Protein AF-A0A957M1M8-F1 (afdb_monomer)

Radius of gyration: 34.02 Å; Cα contacts (8 Å, |Δi|>4): 334; chains: 1; bounding box: 76×37×106 Å

Solvent-accessible surface area (backbone atoms only — not comparable to full-atom values): 18105 Å² total; per-residue (Å²): 85,97,67,18,39,61,40,77,86,82,66,51,63,47,73,47,59,55,61,53,87,47,25,28,91,64,71,78,20,51,37,51,60,67,56,51,46,49,50,56,41,56,54,64,69,38,96,81,46,68,100,73,86,86,67,64,57,70,47,95,89,42,51,62,55,58,97,60,102,54,100,69,72,81,92,61,77,47,28,68,89,57,58,84,85,81,94,73,61,96,89,58,78,79,76,92,70,86,55,77,70,50,53,55,56,50,53,56,72,53,56,87,54,78,83,76,78,75,77,68,79,81,69,77,86,66,57,43,82,38,69,67,34,21,52,54,22,48,70,40,50,73,60,57,49,51,36,43,55,30,34,74,73,65,36,65,69,30,39,47,48,43,36,71,38,45,40,35,41,26,41,17,53,50,40,39,52,50,40,52,49,49,51,49,32,68,74,65,73,46,92,50,72,66,59,50,51,49,54,52,53,50,48,56,51,48,36,51,51,45,32,51,39,43,28,74,74,60,76,33,61,48,61,68,24,26,39,22,17,47,18,47,21,45,56,46,55,70,56,53,73,51,38,75,39,92,90,46,16,70,60,45,51,54,47,40,52,54,50,31,49,51,29,33,51,54,17,44,27,53,24,24,69,48,62,70,74,62,42,71,44,44,65,61,46,38,50,51,49,46,52,53,50,53,49,50,50,52,51,50,52,51,52,50,48,55,51,50,52,51,53,33,47,78,70,65,76,48,135

Structure (mmCIF, N/CA/C/O backbone):
data_AF-A0A957M1M8-F1
#
_entry.id   AF-A0A957M1M8-F1
#
loop_
_atom_site.group_PDB
_atom_site.id
_atom_site.type_symbol
_atom_site.label_atom_id
_atom_site.label_alt_id
_atom_site.label_comp_id
_atom_site.label_asym_id
_atom_site.label_entity_id
_atom_site.label_seq_id
_atom_site.pdbx_PDB_ins_code
_atom_site.Cartn_x
_atom_site.Cartn_y
_atom_site.Cartn_z
_atom_site.occupancy
_atom_site.B_iso_or_equiv
_atom_site.auth_seq_id
_atom_site.auth_comp_id
_atom_site.auth_asym_id
_atom_site.auth_atom_id
_atom_site.pdbx_PDB_model_num
ATOM 1 N N . GLY A 1 1 ? -25.526 3.798 47.858 1.00 84.81 1 GLY A N 1
ATOM 2 C CA . GLY A 1 1 ? -24.466 4.824 47.853 1.00 84.81 1 GLY A CA 1
ATOM 3 C C . GLY A 1 1 ? -24.465 5.545 49.184 1.00 84.81 1 GLY A C 1
ATOM 4 O O . GLY A 1 1 ? -25.344 5.288 49.994 1.00 84.81 1 GLY A O 1
ATOM 5 N N . LYS A 1 2 ? -23.490 6.428 49.419 1.00 88.12 2 LYS A N 1
ATOM 6 C CA . LYS A 1 2 ? -23.341 7.134 50.704 1.00 88.12 2 LYS A CA 1
ATOM 7 C C . LYS A 1 2 ? -24.568 7.987 51.068 1.00 88.12 2 LYS A C 1
ATOM 9 O O . LYS A 1 2 ? -25.008 7.954 52.207 1.00 88.12 2 LYS A O 1
ATOM 14 N N . GLU A 1 3 ? -25.145 8.667 50.077 1.00 94.75 3 GLU A N 1
ATOM 15 C CA . GLU A 1 3 ? -26.236 9.644 50.258 1.00 94.75 3 GLU A CA 1
ATOM 16 C C . GLU A 1 3 ? -27.617 9.117 49.816 1.00 94.75 3 GLU A C 1
ATOM 18 O O . GLU A 1 3 ? -28.575 9.880 49.686 1.00 94.75 3 GLU A O 1
ATOM 23 N N . GLY A 1 4 ? -27.735 7.818 49.524 1.00 96.50 4 GLY A N 1
ATOM 24 C CA . GLY A 1 4 ? -29.008 7.255 49.080 1.00 96.50 4 GLY A CA 1
ATOM 25 C C . GLY A 1 4 ? -28.952 5.825 48.559 1.00 96.50 4 GLY A C 1
ATOM 26 O O . GLY A 1 4 ? -27.890 5.209 48.395 1.00 96.50 4 GLY A O 1
ATOM 27 N N . ARG A 1 5 ? -30.140 5.277 48.307 1.00 96.62 5 ARG A N 1
ATOM 28 C CA . ARG A 1 5 ? -30.365 3.902 47.849 1.00 96.62 5 ARG A CA 1
ATOM 29 C C . ARG A 1 5 ? -31.397 3.871 46.727 1.00 96.62 5 ARG A C 1
ATOM 31 O O . ARG A 1 5 ? -32.359 4.631 46.751 1.00 96.62 5 ARG A O 1
ATOM 38 N N . ARG A 1 6 ? -31.215 2.938 45.794 1.00 96.50 6 ARG A N 1
ATOM 39 C CA . ARG A 1 6 ? -32.204 2.572 44.778 1.00 96.50 6 ARG A CA 1
ATOM 40 C C . ARG A 1 6 ? -32.524 1.091 44.924 1.00 96.50 6 ARG A C 1
ATOM 42 O O . ARG A 1 6 ? -31.610 0.271 44.969 1.00 96.50 6 ARG A O 1
ATOM 49 N N . ASN A 1 7 ? -33.804 0.746 44.961 1.00 95.56 7 ASN A N 1
ATOM 50 C CA . ASN A 1 7 ? -34.259 -0.631 44.833 1.00 95.56 7 ASN A CA 1
ATOM 51 C C . ASN A 1 7 ? -34.331 -0.993 43.338 1.00 95.56 7 ASN A C 1
ATOM 53 O O . ASN A 1 7 ? -35.129 -0.422 42.601 1.00 95.56 7 ASN A O 1
ATOM 57 N N . LEU A 1 8 ? -33.497 -1.930 42.876 1.00 93.38 8 LEU A N 1
ATOM 58 C CA . LEU A 1 8 ? -33.436 -2.321 41.457 1.00 93.38 8 LEU A CA 1
ATOM 59 C C . LEU A 1 8 ? -34.677 -3.097 40.974 1.00 93.38 8 LEU A C 1
ATOM 61 O O . LEU A 1 8 ? -34.888 -3.212 39.769 1.00 93.38 8 LEU A O 1
ATOM 65 N N . MET A 1 9 ? -35.493 -3.628 41.893 1.00 91.00 9 MET A N 1
ATOM 66 C CA . MET A 1 9 ? -36.711 -4.379 41.571 1.00 91.00 9 MET A CA 1
ATOM 67 C C . MET A 1 9 ? -37.932 -3.467 41.469 1.00 91.00 9 MET A C 1
ATOM 69 O O . MET A 1 9 ? -38.707 -3.595 40.527 1.00 91.00 9 MET A O 1
ATOM 73 N N . THR A 1 10 ? -38.105 -2.555 42.431 1.00 94.06 10 THR A N 1
ATOM 74 C CA . THR A 1 10 ? -39.267 -1.647 42.478 1.00 94.06 10 THR A CA 1
ATOM 75 C C . THR A 1 10 ? -39.006 -0.301 41.808 1.00 94.06 10 THR A C 1
ATOM 77 O O . THR A 1 10 ? -39.949 0.419 41.498 1.00 94.06 10 THR A O 1
ATOM 80 N N . GLY A 1 11 ? -37.738 0.062 41.604 1.00 94.25 11 GLY A N 1
ATOM 81 C CA . GLY A 1 11 ? -37.330 1.376 41.112 1.00 94.25 11 GLY A CA 1
ATOM 82 C C . GLY A 1 11 ? -37.360 2.484 42.168 1.00 94.25 11 GLY A C 1
ATOM 83 O O . GLY A 1 11 ? -36.977 3.607 41.853 1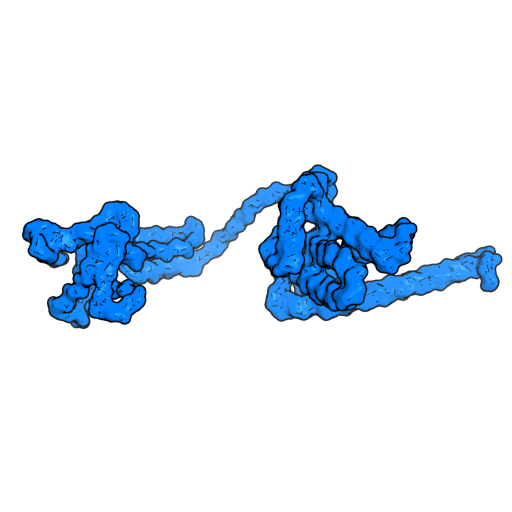.00 94.25 11 GLY A O 1
ATOM 84 N N . GLU A 1 12 ? -37.775 2.192 43.406 1.00 97.44 12 GLU A N 1
ATOM 85 C CA . GLU A 1 12 ? -37.855 3.179 44.488 1.00 97.44 12 GLU A CA 1
ATOM 86 C C . GLU A 1 12 ? -36.472 3.762 44.812 1.00 97.44 12 GLU A C 1
ATOM 88 O O . GLU A 1 12 ? -35.507 3.019 45.022 1.00 97.44 12 GLU A O 1
ATOM 93 N N . VAL A 1 13 ? -36.388 5.091 44.889 1.00 98.00 13 VAL A N 1
ATOM 94 C CA . VAL A 1 13 ? -35.178 5.827 45.268 1.00 98.00 13 VAL A CA 1
ATOM 95 C C . VAL A 1 13 ? -35.431 6.572 46.574 1.00 98.00 13 VAL A C 1
ATOM 97 O O . VAL A 1 13 ? -36.414 7.296 46.705 1.00 98.00 13 VAL A O 1
ATOM 100 N N . VAL A 1 14 ? -34.519 6.413 47.533 1.00 97.88 14 VAL A N 1
ATOM 101 C CA . VAL A 1 14 ? -34.508 7.163 48.795 1.00 97.88 14 VAL A CA 1
ATOM 102 C C . VAL A 1 14 ? -33.196 7.934 48.885 1.00 97.88 14 VAL A C 1
ATOM 104 O O . VAL A 1 14 ? -32.124 7.325 48.832 1.00 97.88 14 VAL A O 1
ATOM 107 N N . GLY A 1 15 ? -33.285 9.255 49.047 1.00 97.38 15 GLY A N 1
ATOM 108 C CA . GLY A 1 15 ? -32.131 10.154 48.976 1.00 97.38 15 GLY A CA 1
ATOM 109 C C . GLY A 1 15 ? -31.655 10.359 47.535 1.00 97.38 15 GLY A C 1
ATOM 110 O O . GLY A 1 15 ? -32.459 10.347 46.603 1.00 97.38 15 GLY A O 1
ATOM 111 N N . SER A 1 16 ? -30.348 10.537 47.350 1.00 96.06 16 SER A N 1
ATOM 112 C CA . SER A 1 16 ? -29.741 10.669 46.020 1.00 96.06 16 SER A CA 1
ATOM 113 C C . SER A 1 16 ? -29.642 9.313 45.320 1.00 96.06 16 SER A C 1
ATOM 115 O O . SER A 1 16 ? -29.203 8.333 45.925 1.00 96.06 16 SER A O 1
ATOM 117 N N . ASP A 1 17 ? -30.002 9.246 44.034 1.00 95.56 17 ASP A N 1
ATOM 118 C CA . ASP A 1 17 ? -29.908 8.004 43.261 1.00 95.56 17 ASP A CA 1
ATOM 119 C C . ASP A 1 17 ? -28.440 7.572 43.096 1.00 95.56 17 ASP A C 1
ATOM 121 O O . ASP A 1 17 ? -27.671 8.250 42.407 1.00 95.56 17 ASP A O 1
ATOM 125 N N . PRO A 1 18 ? -28.025 6.434 43.682 1.00 93.25 18 PRO A N 1
ATOM 126 C CA . PRO A 1 18 ? -26.640 5.993 43.606 1.00 93.25 18 PRO A CA 1
ATOM 127 C C . PRO A 1 18 ? -26.211 5.538 42.203 1.00 93.25 18 PRO A C 1
ATOM 129 O O . PRO A 1 18 ? -25.017 5.339 41.993 1.00 93.25 18 PRO A O 1
ATOM 132 N N . VAL A 1 19 ? -27.140 5.349 41.257 1.00 92.88 19 VAL A N 1
ATOM 133 C CA . VAL A 1 19 ? -26.823 4.945 39.875 1.00 92.88 19 VAL A CA 1
ATOM 134 C C . VAL A 1 19 ? -26.521 6.156 38.982 1.00 92.88 19 VAL A C 1
ATOM 136 O O . VAL A 1 19 ? -25.843 6.012 37.967 1.00 92.88 19 VAL A O 1
ATOM 139 N N . ALA A 1 20 ? -26.957 7.361 39.368 1.00 91.81 20 ALA A N 1
ATOM 140 C CA . ALA A 1 20 ? -26.828 8.570 38.553 1.00 91.81 20 ALA A CA 1
ATOM 141 C C . ALA A 1 20 ? -25.392 8.878 38.070 1.00 91.81 20 ALA A C 1
ATOM 143 O O . ALA A 1 20 ? -25.244 9.189 36.888 1.00 91.81 20 ALA A O 1
ATOM 144 N N . PRO A 1 21 ? -24.324 8.726 38.885 1.00 89.00 21 PRO A N 1
ATOM 145 C CA . PRO A 1 21 ? -22.952 8.974 38.423 1.00 89.00 21 PRO A CA 1
ATOM 146 C C . PRO A 1 21 ? -22.515 8.088 37.247 1.00 89.00 21 PRO A C 1
ATOM 148 O O . PRO A 1 21 ? -21.649 8.470 36.465 1.00 89.00 21 PRO A O 1
ATOM 151 N N . TYR A 1 22 ? -23.132 6.914 37.099 1.00 89.75 22 TYR A N 1
ATOM 152 C CA . TYR A 1 22 ? -22.805 5.931 36.068 1.00 89.75 22 TYR A CA 1
ATOM 153 C C . TYR A 1 22 ? -23.620 6.107 34.777 1.00 89.75 22 TYR A C 1
ATOM 155 O O . TYR A 1 22 ? -23.331 5.462 33.769 1.00 89.75 22 TYR A O 1
ATOM 163 N N . ALA A 1 23 ? -24.648 6.956 34.793 1.00 90.94 23 ALA A N 1
ATOM 164 C CA . ALA A 1 23 ? -25.538 7.228 33.668 1.00 90.94 23 ALA A CA 1
ATOM 165 C C . ALA A 1 23 ? -25.228 8.608 33.069 1.00 90.94 23 ALA A C 1
ATOM 167 O O . ALA A 1 23 ? -26.029 9.542 33.157 1.00 90.94 23 ALA A O 1
ATOM 168 N N . ARG A 1 24 ? -24.021 8.765 32.505 1.00 87.31 24 ARG A N 1
ATOM 169 C CA . ARG A 1 24 ? -23.608 10.043 31.910 1.00 87.31 24 ARG A CA 1
ATOM 170 C C . ARG A 1 24 ? -24.497 10.371 30.713 1.00 87.31 24 ARG A C 1
ATOM 172 O O . ARG A 1 24 ? -24.766 9.517 29.872 1.00 87.31 24 ARG A O 1
ATOM 179 N N . ALA A 1 25 ? -24.910 11.633 30.613 1.00 87.94 25 ALA A N 1
ATOM 180 C CA . ALA A 1 25 ? -25.734 12.097 29.501 1.00 87.94 25 ALA A CA 1
ATOM 181 C C . ALA A 1 25 ? -24.959 12.145 28.174 1.00 87.94 25 ALA A C 1
ATOM 183 O O . ALA A 1 25 ? -25.550 11.896 27.127 1.00 87.94 25 ALA A O 1
ATOM 184 N N . ASN A 1 26 ? -23.655 12.442 28.231 1.00 87.31 26 ASN A N 1
ATOM 185 C CA . ASN A 1 26 ? -22.775 12.648 27.080 1.00 87.31 26 ASN A CA 1
ATOM 186 C C . ASN A 1 26 ? -21.358 12.126 27.375 1.00 87.31 26 ASN A C 1
ATOM 188 O O . ASN A 1 26 ? -20.949 12.066 28.537 1.00 87.31 26 ASN A O 1
ATOM 192 N N . GLY A 1 27 ? -20.587 11.873 26.315 1.00 85.12 27 GLY A N 1
ATOM 193 C CA . GLY A 1 27 ? -19.175 11.502 26.402 1.00 85.12 27 GLY A CA 1
ATOM 194 C C . GLY A 1 27 ? -18.965 10.038 26.778 1.00 85.12 27 GLY A C 1
ATOM 195 O O . GLY A 1 27 ? -19.836 9.202 26.559 1.00 85.12 27 GLY A O 1
ATOM 196 N N . VAL A 1 28 ? -17.791 9.746 27.335 1.00 81.31 28 VAL A N 1
ATOM 197 C CA . VAL A 1 28 ? -17.391 8.379 27.674 1.00 81.31 28 VAL A CA 1
ATOM 198 C C . VAL A 1 28 ? -18.336 7.759 28.706 1.00 81.31 28 VAL A C 1
ATOM 200 O O . VAL A 1 28 ? -18.583 8.349 29.765 1.00 81.31 28 VAL A O 1
ATOM 203 N N . GLY A 1 29 ? -18.842 6.561 28.415 1.00 82.00 29 GLY A N 1
ATOM 204 C CA . GLY A 1 29 ? -19.780 5.821 29.254 1.00 82.00 29 GLY A CA 1
ATOM 205 C C . GLY A 1 29 ? -21.208 6.367 29.226 1.00 82.00 29 GLY A C 1
ATOM 206 O O . GLY A 1 29 ? -21.947 6.179 30.203 1.00 82.00 29 GLY A O 1
ATOM 207 N N . GLN A 1 30 ? -21.587 7.046 28.136 1.00 87.75 30 GLN A N 1
ATOM 208 C CA . GLN A 1 30 ? -22.935 7.567 27.919 1.00 87.75 30 GLN A CA 1
ATOM 209 C C . GLN A 1 30 ? -23.983 6.452 28.038 1.00 87.75 30 GLN A C 1
ATOM 211 O O . GLN A 1 30 ? -23.933 5.442 27.340 1.00 87.75 30 GLN A O 1
ATOM 216 N N . ALA A 1 31 ? -24.971 6.649 28.910 1.00 89.88 31 ALA A N 1
ATOM 217 C CA . ALA A 1 31 ? -26.059 5.699 29.109 1.00 89.88 31 ALA A CA 1
ATOM 218 C C . ALA A 1 31 ? -27.245 6.364 29.808 1.00 89.88 31 ALA A C 1
ATOM 220 O O . ALA A 1 31 ? -27.070 7.251 30.642 1.00 89.88 31 ALA A O 1
ATOM 221 N N . SER A 1 32 ? -28.458 5.881 29.532 1.00 92.88 32 SER A N 1
ATOM 222 C CA . SER A 1 32 ? -29.623 6.249 30.337 1.00 92.88 32 SER A CA 1
ATOM 223 C C . SER A 1 32 ? -29.571 5.593 31.720 1.00 92.88 32 SER A C 1
ATOM 225 O O . SER A 1 32 ? -28.953 4.539 31.912 1.00 92.88 32 SER A O 1
ATOM 227 N N . ILE A 1 33 ? -30.271 6.192 32.688 1.00 94.00 33 ILE A N 1
ATOM 228 C CA . ILE A 1 33 ? -30.412 5.611 34.029 1.00 94.00 33 ILE A CA 1
ATOM 229 C C . ILE A 1 33 ? -31.049 4.219 33.961 1.00 94.00 33 ILE A C 1
ATOM 231 O O . ILE A 1 33 ? -30.565 3.287 34.599 1.00 94.00 33 ILE A O 1
ATOM 235 N N . ASP A 1 34 ? -32.058 4.050 33.106 1.00 94.06 34 ASP A N 1
ATOM 236 C CA . ASP A 1 34 ? -32.764 2.783 32.923 1.00 94.06 34 ASP A CA 1
ATOM 237 C C . ASP A 1 34 ? -31.848 1.695 32.370 1.00 94.06 34 ASP A C 1
ATOM 239 O O . ASP A 1 34 ? -31.915 0.548 32.811 1.00 94.06 34 ASP A O 1
ATOM 243 N N . LEU A 1 35 ? -30.943 2.050 31.450 1.00 92.75 35 LEU A N 1
ATOM 244 C CA . LEU A 1 35 ? -29.958 1.112 30.928 1.00 92.75 35 LEU A CA 1
ATOM 245 C C . LEU A 1 35 ? -29.012 0.633 32.034 1.00 92.75 35 LEU A C 1
ATOM 247 O O . LEU A 1 35 ? -28.779 -0.569 32.158 1.00 92.75 35 LEU A O 1
ATOM 251 N N . ARG A 1 36 ? -28.502 1.546 32.869 1.00 92.62 36 ARG A N 1
ATOM 252 C CA . ARG A 1 36 ? -27.611 1.185 33.983 1.00 92.62 36 ARG A CA 1
ATOM 253 C C . ARG A 1 36 ? -28.326 0.350 35.039 1.00 92.62 36 ARG A C 1
ATOM 255 O O . ARG A 1 36 ? -27.785 -0.659 35.483 1.00 92.62 36 ARG A O 1
ATOM 262 N N . VAL A 1 37 ? -29.557 0.712 35.392 1.00 94.69 37 VAL A N 1
ATOM 263 C CA . VAL A 1 37 ? -30.398 -0.075 36.305 1.00 94.69 37 VAL A CA 1
ATOM 264 C C . VAL A 1 37 ? -30.634 -1.475 35.746 1.00 94.69 37 VAL A C 1
ATOM 266 O O . VAL A 1 37 ? -30.464 -2.452 36.472 1.00 94.69 37 VAL A O 1
ATOM 269 N N . TRP A 1 38 ? -30.958 -1.589 34.457 1.00 94.06 38 TRP A N 1
ATOM 270 C CA . TRP A 1 38 ? -31.142 -2.878 33.797 1.00 94.06 38 TRP A CA 1
ATOM 271 C C . TRP A 1 38 ? -29.866 -3.728 33.828 1.00 94.06 38 TRP A C 1
ATOM 273 O O . TRP A 1 38 ? -29.931 -4.905 34.175 1.00 94.06 38 TRP A O 1
ATOM 283 N N . GLN A 1 39 ? -28.704 -3.139 33.522 1.00 92.06 39 GLN A N 1
ATOM 284 C CA . GLN A 1 39 ? -27.408 -3.830 33.550 1.00 92.06 39 GLN A CA 1
ATOM 285 C C . GLN A 1 39 ? -27.075 -4.357 34.951 1.00 92.06 39 GLN A C 1
ATOM 287 O O . GLN A 1 39 ? -26.736 -5.530 35.095 1.00 92.06 39 GLN A O 1
ATOM 292 N N . LEU A 1 40 ? -27.232 -3.522 35.984 1.00 92.50 40 LEU A N 1
ATOM 293 C CA . LEU A 1 40 ? -27.010 -3.907 37.381 1.00 92.50 40 LEU A CA 1
ATOM 294 C C . LEU A 1 40 ? -27.954 -5.037 37.810 1.00 92.50 40 LEU A C 1
ATOM 296 O O . LEU A 1 40 ? -27.523 -6.030 38.394 1.00 92.50 40 LEU A O 1
ATOM 300 N N . LYS A 1 41 ? -29.244 -4.905 37.481 1.00 93.06 41 LYS A N 1
ATOM 301 C CA . LYS A 1 41 ? -30.262 -5.908 37.799 1.00 93.06 41 LYS A CA 1
ATOM 302 C C . LYS A 1 41 ? -29.945 -7.249 37.138 1.00 93.06 41 LYS A C 1
ATOM 304 O O . LYS A 1 41 ? -29.979 -8.278 37.802 1.00 93.06 41 LYS A O 1
ATOM 309 N N . ARG A 1 42 ? -29.565 -7.233 35.856 1.00 91.94 42 ARG A N 1
ATOM 310 C CA . ARG A 1 42 ? -29.256 -8.438 35.078 1.00 91.94 42 ARG A CA 1
ATOM 311 C C . ARG A 1 42 ? -28.151 -9.281 35.711 1.00 91.94 42 ARG A C 1
ATOM 313 O O . ARG A 1 42 ? -28.254 -10.505 35.677 1.00 91.94 42 ARG A O 1
ATOM 320 N N . VAL A 1 43 ? -27.110 -8.635 36.244 1.00 89.56 43 VAL A N 1
ATOM 321 C CA . VAL A 1 43 ? -25.995 -9.321 36.916 1.00 89.56 43 VAL A CA 1
ATOM 322 C C . VAL A 1 43 ? -26.476 -9.994 38.201 1.00 89.56 43 VAL A C 1
ATOM 324 O O . VAL A 1 43 ? -26.175 -11.163 38.420 1.00 89.56 43 VAL A O 1
ATOM 327 N N . MET A 1 44 ? -27.282 -9.299 39.006 1.00 90.31 44 MET A N 1
ATOM 328 C CA . MET A 1 44 ? -27.823 -9.842 40.260 1.00 90.31 44 MET A CA 1
ATOM 329 C C . MET A 1 44 ? -28.890 -10.929 40.054 1.00 90.31 44 MET A C 1
ATOM 331 O O . MET A 1 44 ? -29.147 -11.714 40.958 1.00 90.31 44 MET A O 1
ATOM 335 N N . GLU A 1 45 ? -29.510 -11.003 38.874 1.00 91.62 45 GLU A N 1
ATOM 336 C CA . GLU A 1 45 ? -30.497 -12.035 38.524 1.00 91.62 45 GLU A CA 1
ATOM 337 C C . GLU A 1 45 ? -29.867 -13.374 38.085 1.00 91.62 45 GLU A C 1
ATOM 339 O O . GLU A 1 45 ? -30.592 -14.333 37.807 1.00 91.62 45 GLU A O 1
ATOM 344 N N . PHE A 1 46 ? -28.537 -13.482 37.977 1.00 92.50 46 PHE A N 1
ATOM 345 C CA . PHE A 1 46 ? -27.902 -14.768 37.680 1.00 92.50 46 PHE A CA 1
ATOM 346 C C . PHE A 1 46 ? -28.029 -15.740 38.858 1.00 92.50 46 PHE A C 1
ATOM 348 O O . PHE A 1 46 ? -27.813 -15.372 40.005 1.00 92.50 46 PHE A O 1
ATOM 355 N N . ALA A 1 47 ? -28.275 -17.022 38.563 1.00 94.38 47 ALA A N 1
ATOM 356 C CA . ALA A 1 47 ? -28.437 -18.069 39.582 1.00 94.38 47 ALA A CA 1
ATOM 357 C C . ALA A 1 47 ? -27.213 -18.253 40.503 1.00 94.38 47 ALA A C 1
ATOM 359 O O . ALA A 1 47 ? -27.330 -18.838 41.575 1.00 94.38 47 ALA A O 1
ATOM 360 N N . HIS A 1 48 ? -26.044 -17.779 40.069 1.00 94.31 48 HIS A N 1
ATOM 361 C CA . HIS A 1 48 ? -24.783 -17.856 40.805 1.00 9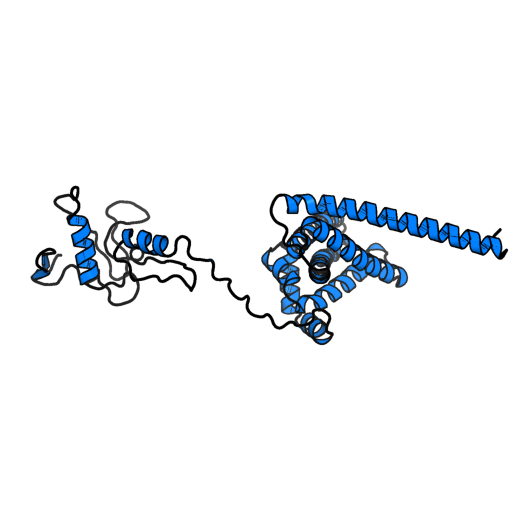4.31 48 HIS A CA 1
ATOM 362 C C . HIS A 1 48 ? -24.239 -16.474 41.195 1.00 94.31 48 HIS A C 1
ATOM 364 O O . HIS A 1 48 ? -23.057 -16.355 41.510 1.00 94.31 48 HIS A O 1
ATOM 370 N N . ALA A 1 49 ? -25.061 -15.421 41.143 1.00 92.19 49 ALA A N 1
ATOM 371 C CA . ALA A 1 49 ? -24.689 -14.146 41.742 1.00 92.19 49 ALA A CA 1
ATOM 372 C C . ALA A 1 49 ? -24.611 -14.295 43.269 1.00 92.19 49 ALA A C 1
ATOM 374 O O . ALA A 1 49 ? -25.442 -14.966 43.878 1.00 92.19 49 ALA A O 1
ATOM 375 N N . GLY A 1 50 ? -23.590 -13.691 43.877 1.00 90.00 50 GLY A N 1
ATOM 376 C CA . GLY A 1 50 ? -23.470 -13.638 45.333 1.00 90.00 50 GLY A CA 1
ATOM 377 C C . GLY A 1 50 ? -24.497 -12.691 45.961 1.00 90.00 50 GLY A C 1
ATOM 378 O O . GLY A 1 50 ? -25.080 -11.850 45.279 1.00 90.00 50 GLY A O 1
ATOM 379 N N . ASP A 1 51 ? -24.666 -12.783 47.282 1.00 91.06 51 ASP A N 1
ATOM 380 C CA . ASP A 1 51 ? -25.615 -11.945 48.036 1.00 91.06 51 ASP A CA 1
ATOM 381 C C . ASP A 1 51 ? -25.253 -10.452 48.012 1.00 91.06 51 ASP A C 1
ATOM 383 O O . ASP A 1 51 ? -26.114 -9.580 48.147 1.00 91.06 51 ASP A O 1
ATOM 387 N N . LEU A 1 52 ? -23.962 -10.155 47.850 1.00 90.19 52 LEU A N 1
ATOM 388 C CA . LEU A 1 52 ? -23.420 -8.807 47.819 1.00 90.19 52 LEU A CA 1
ATOM 389 C C . LEU A 1 52 ? -22.520 -8.631 46.600 1.00 90.19 52 LEU A C 1
ATOM 391 O O . LEU A 1 52 ? -21.572 -9.387 46.393 1.00 90.19 52 LEU A O 1
ATOM 395 N N . TRP A 1 53 ? -22.783 -7.568 45.845 1.00 89.38 53 TRP A N 1
ATOM 396 C CA . TRP A 1 53 ? -21.920 -7.124 44.763 1.00 89.38 53 TRP A CA 1
ATOM 397 C C . TRP A 1 53 ? -21.432 -5.708 45.047 1.00 89.38 53 TRP A C 1
ATOM 399 O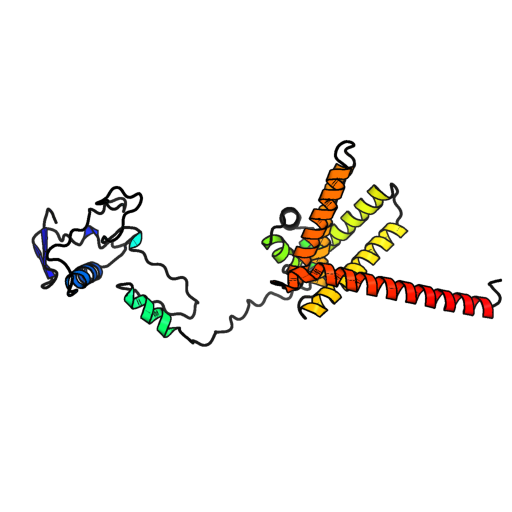 O . TRP A 1 53 ? -22.227 -4.802 45.308 1.00 89.38 53 TRP A O 1
ATOM 409 N N . LEU A 1 54 ? -20.111 -5.531 45.039 1.00 87.94 54 LEU A N 1
ATOM 410 C CA . LEU A 1 54 ? -19.462 -4.248 45.267 1.00 87.94 54 LEU A CA 1
ATOM 411 C C . LEU A 1 54 ? -18.814 -3.784 43.967 1.00 87.94 54 LEU A C 1
ATOM 413 O O . LEU A 1 54 ? -18.033 -4.515 43.364 1.00 87.94 54 LEU A O 1
ATOM 417 N N . ILE A 1 55 ? -19.126 -2.555 43.566 1.00 87.19 55 ILE A N 1
ATOM 418 C CA . ILE A 1 55 ? -18.469 -1.868 42.456 1.00 87.19 55 ILE A CA 1
ATOM 419 C C . ILE A 1 55 ? -17.663 -0.723 43.056 1.00 87.19 55 ILE A C 1
ATOM 421 O O . ILE A 1 55 ? -18.128 -0.035 43.969 1.00 87.19 55 ILE A O 1
ATOM 425 N N . SER A 1 56 ? -16.446 -0.550 42.562 1.00 85.62 56 SER A N 1
ATOM 426 C CA . SER A 1 56 ? -15.551 0.507 42.999 1.00 85.62 56 SER A CA 1
ATOM 427 C C . SER A 1 56 ? -16.010 1.893 42.531 1.00 85.62 56 SER A C 1
ATOM 4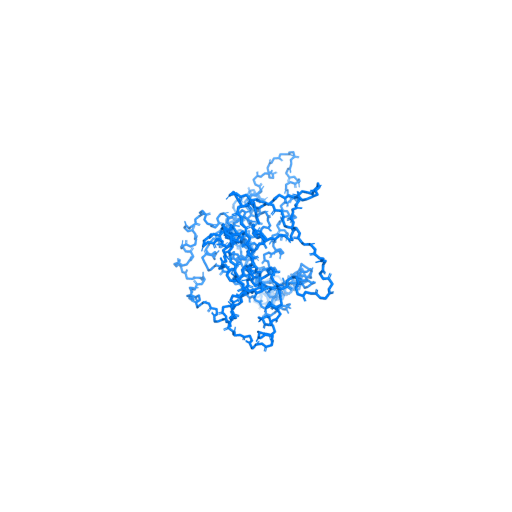29 O O . SER A 1 56 ? -16.896 2.045 41.691 1.00 85.62 56 SER A O 1
ATOM 431 N N . THR A 1 57 ? -15.414 2.931 43.112 1.00 87.12 57 THR A N 1
ATOM 432 C CA . THR A 1 57 ? -15.724 4.324 42.780 1.00 87.12 57 THR A CA 1
ATOM 433 C C . THR A 1 57 ? -15.345 4.656 41.333 1.00 87.12 57 THR A C 1
ATOM 435 O O . THR A 1 57 ? -14.217 4.392 40.918 1.00 87.12 57 THR A O 1
ATOM 438 N N . LEU A 1 58 ? -16.261 5.299 40.602 1.00 86.06 58 LEU A N 1
ATOM 439 C CA . LEU A 1 58 ? -15.974 6.054 39.378 1.00 86.06 58 LEU A CA 1
ATOM 440 C C . LEU A 1 58 ? -15.668 7.511 39.755 1.00 86.06 58 LEU A C 1
ATOM 442 O O . LEU A 1 58 ? -16.497 8.168 40.389 1.00 86.06 58 LEU A O 1
ATOM 446 N N . TYR A 1 59 ? -14.495 8.007 39.376 1.00 86.69 59 TYR A N 1
ATOM 447 C CA . TYR A 1 59 ? -14.077 9.388 39.611 1.00 86.69 59 TYR A CA 1
ATOM 448 C C . TYR A 1 59 ? -14.578 10.328 38.505 1.00 86.69 59 TYR A C 1
ATOM 450 O O . TYR A 1 59 ? -14.966 9.900 37.416 1.00 86.69 59 TYR A O 1
ATOM 458 N N . GLU A 1 60 ? -14.578 11.635 38.779 1.00 84.62 60 GLU A N 1
ATOM 459 C CA .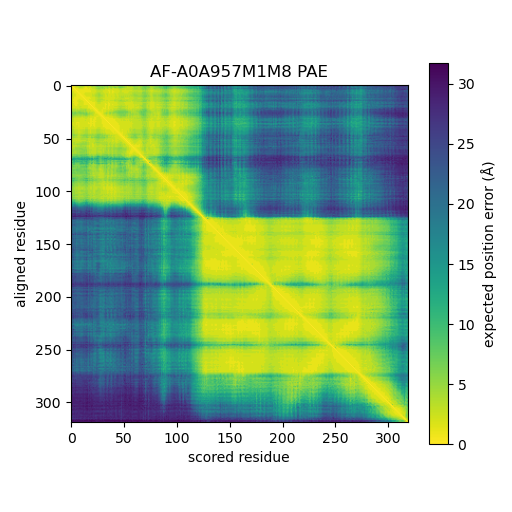 GLU A 1 60 ? -15.082 12.657 37.846 1.00 84.62 60 GLU A CA 1
ATOM 460 C C . GLU A 1 60 ? -14.305 12.703 36.519 1.00 84.62 60 GLU A C 1
ATOM 462 O O . GLU A 1 60 ? -14.889 12.981 35.464 1.00 84.62 60 GLU A O 1
ATOM 467 N N . ASP A 1 61 ? -13.011 12.373 36.568 1.00 85.62 61 ASP A N 1
ATOM 468 C CA . ASP A 1 61 ? -12.117 12.268 35.410 1.00 85.62 61 ASP A CA 1
ATOM 469 C C . ASP A 1 61 ? -12.363 11.010 34.553 1.00 85.62 61 ASP A C 1
ATOM 471 O O . ASP A 1 61 ? -11.765 10.863 33.491 1.00 85.62 61 ASP A O 1
ATOM 475 N N . GLY A 1 62 ? -13.280 10.130 34.969 1.00 81.44 62 GLY A N 1
ATOM 476 C CA . GLY A 1 62 ? -13.629 8.894 34.270 1.00 81.44 62 GLY A CA 1
ATOM 477 C C . GLY A 1 62 ? -12.787 7.681 34.666 1.00 81.44 62 GLY A C 1
ATOM 478 O O . GLY A 1 62 ? -13.069 6.580 34.184 1.00 81.44 62 GLY A O 1
ATOM 479 N N . THR A 1 63 ? -11.798 7.843 35.550 1.00 84.25 63 THR A N 1
ATOM 480 C CA . THR A 1 63 ? -11.020 6.722 36.086 1.00 84.25 63 THR A CA 1
ATOM 481 C C . THR A 1 63 ? -11.829 5.922 37.106 1.00 84.25 63 THR A C 1
ATOM 483 O O . THR A 1 63 ? -12.761 6.422 37.740 1.00 84.25 63 THR A O 1
ATOM 486 N N . VAL A 1 64 ? -11.487 4.644 37.261 1.00 86.38 64 VAL A N 1
ATOM 487 C CA . VAL A 1 64 ? -12.179 3.714 38.161 1.00 86.38 64 VAL A CA 1
ATOM 488 C C . VAL A 1 64 ? -11.185 3.208 39.197 1.00 86.38 64 VAL A C 1
ATOM 490 O O . VAL A 1 64 ? -10.092 2.767 38.840 1.00 86.38 64 VAL A O 1
ATOM 493 N N . ALA A 1 65 ? -11.560 3.240 40.476 1.00 87.06 65 ALA A N 1
ATOM 494 C CA . ALA A 1 65 ? -10.725 2.687 41.538 1.00 87.06 65 ALA A CA 1
ATOM 495 C C . ALA A 1 65 ? -10.527 1.173 41.333 1.00 87.06 65 ALA A C 1
ATOM 497 O O . ALA A 1 65 ? -11.490 0.429 41.135 1.00 87.06 65 ALA A O 1
ATOM 498 N N . ALA A 1 66 ? -9.284 0.701 41.375 1.00 85.19 66 ALA A N 1
ATOM 499 C CA . ALA A 1 66 ? -8.988 -0.728 41.370 1.00 85.19 66 ALA A CA 1
ATOM 500 C C . ALA A 1 66 ? -9.172 -1.307 42.784 1.00 85.19 66 ALA A C 1
ATOM 502 O O . ALA A 1 66 ? -8.847 -0.649 43.771 1.00 85.19 66 ALA A O 1
ATOM 503 N N . LEU A 1 67 ? -9.702 -2.529 42.882 1.00 83.69 67 LEU A N 1
ATOM 504 C CA . LEU A 1 67 ? -9.787 -3.273 44.151 1.00 83.69 67 LEU A CA 1
ATOM 505 C C . LEU A 1 67 ? -8.540 -4.139 44.410 1.00 83.69 67 LEU A C 1
ATOM 507 O O . LEU A 1 67 ? -8.401 -4.703 45.490 1.00 83.69 67 LEU A O 1
ATOM 511 N N . GLU A 1 68 ? -7.639 -4.227 43.429 1.00 81.38 68 GLU A N 1
ATOM 512 C CA . GLU A 1 68 ? -6.411 -5.026 43.443 1.00 81.38 68 GLU A CA 1
ATOM 513 C C . GLU A 1 68 ? -5.247 -4.205 42.863 1.00 81.38 68 GLU A C 1
ATOM 515 O O . GLU A 1 68 ? -5.471 -3.231 42.139 1.00 81.38 68 GLU A O 1
ATOM 520 N N . GLU A 1 69 ? -4.001 -4.599 43.145 1.00 80.31 69 GLU A N 1
ATOM 521 C CA . GLU A 1 69 ? -2.788 -3.946 42.620 1.00 80.31 69 GLU A CA 1
ATOM 522 C C . GLU A 1 69 ? -2.516 -4.326 41.150 1.00 80.31 69 GLU A C 1
ATOM 524 O O . GLU A 1 69 ? -1.501 -4.936 40.810 1.00 80.31 69 GLU A O 1
ATOM 529 N N . LEU A 1 70 ? -3.445 -3.988 40.255 1.00 74.62 70 LEU A N 1
ATOM 530 C CA . LEU A 1 70 ? -3.327 -4.224 38.817 1.00 74.62 70 LEU A CA 1
ATOM 531 C C . LEU A 1 70 ? -3.104 -2.909 38.061 1.00 74.62 70 LEU A C 1
ATOM 533 O O . LEU A 1 70 ? -3.691 -1.877 38.377 1.00 74.62 70 LEU A O 1
ATOM 537 N N . ILE A 1 71 ? -2.290 -2.967 37.000 1.00 74.06 71 ILE A N 1
ATOM 538 C CA . ILE A 1 71 ? -2.042 -1.836 36.081 1.00 74.06 71 ILE A CA 1
ATOM 539 C C . ILE A 1 71 ? -3.331 -1.436 35.328 1.00 74.06 71 ILE A C 1
ATOM 541 O O . ILE A 1 71 ? -3.449 -0.306 34.860 1.00 74.06 71 ILE A O 1
ATOM 545 N N . GLY A 1 72 ? -4.311 -2.341 35.230 1.00 72.62 72 GLY A N 1
ATOM 546 C CA . GLY A 1 72 ? -5.631 -2.081 34.657 1.00 72.62 72 GLY A CA 1
ATOM 547 C C . GLY A 1 72 ? -6.752 -2.638 35.533 1.00 72.62 72 GLY A C 1
ATOM 548 O O . GLY A 1 72 ? -6.597 -3.690 36.146 1.00 72.62 72 GLY A O 1
ATOM 549 N N . SER A 1 73 ? -7.884 -1.934 35.565 1.00 74.19 73 SER A N 1
ATOM 550 C CA . SER A 1 73 ? -9.102 -2.323 36.289 1.00 74.19 73 SER A CA 1
ATOM 551 C C . SER A 1 73 ? -10.227 -2.640 35.300 1.00 74.19 73 SER A C 1
ATOM 553 O O . SER A 1 73 ? -10.286 -2.047 34.220 1.00 74.19 73 SER A O 1
ATOM 555 N N . HIS A 1 74 ? -11.103 -3.587 35.638 1.00 74.12 74 HIS A N 1
ATOM 556 C CA . HIS A 1 74 ? -12.251 -3.973 34.815 1.00 74.12 74 HIS A CA 1
ATOM 557 C C . HIS A 1 74 ? -13.419 -4.506 35.657 1.00 74.12 74 HIS A C 1
ATOM 559 O O . HIS A 1 74 ? -13.245 -4.885 36.813 1.00 74.12 74 HIS A O 1
ATOM 565 N N . GLY A 1 75 ? -14.609 -4.609 35.054 1.00 73.31 75 GLY A N 1
ATOM 566 C CA . GLY A 1 75 ? -15.769 -5.304 35.640 1.00 73.31 75 GLY A CA 1
ATOM 567 C C . GLY A 1 75 ? -16.739 -4.436 36.451 1.00 73.31 75 GLY A C 1
ATOM 568 O O . GLY A 1 75 ? -17.724 -4.958 36.969 1.00 73.31 75 GLY A O 1
ATOM 569 N N . GLY A 1 76 ? -16.491 -3.128 36.544 1.00 79.94 76 GLY A N 1
ATOM 570 C CA . GLY A 1 76 ? -17.416 -2.161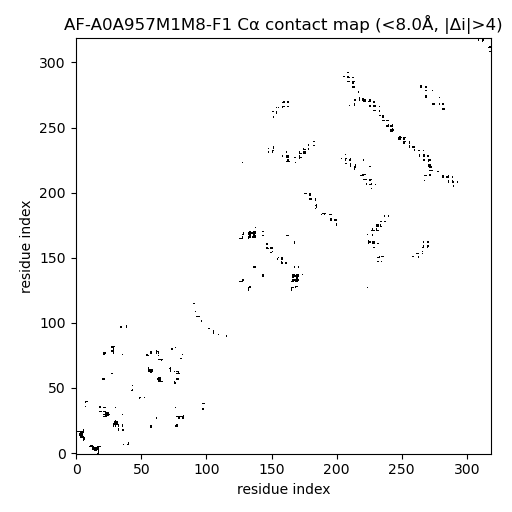 37.135 1.00 79.94 76 GLY A CA 1
ATOM 571 C C . GLY A 1 76 ? -18.454 -1.617 36.149 1.00 79.94 76 GLY A C 1
ATOM 572 O O . GLY A 1 76 ? -18.559 -2.052 35.002 1.00 79.94 76 GLY A O 1
ATOM 573 N N . VAL A 1 77 ? -19.214 -0.622 36.602 1.00 82.50 77 VAL A N 1
ATOM 574 C CA . VAL A 1 77 ? -20.106 0.175 35.752 1.00 82.50 77 VAL A CA 1
ATOM 575 C C . VAL A 1 77 ? -19.470 1.552 35.573 1.00 82.50 77 VAL A C 1
ATOM 577 O O . VAL A 1 77 ? -19.058 2.166 36.549 1.00 82.50 77 VAL A O 1
ATOM 580 N N . GLY A 1 78 ? -19.388 2.032 34.333 1.00 78.81 78 GLY A N 1
ATOM 581 C CA . GLY A 1 78 ? -18.749 3.305 33.978 1.00 78.81 78 GLY A CA 1
ATOM 582 C C . GLY A 1 78 ? -17.274 3.184 33.574 1.00 78.81 78 GLY A C 1
ATOM 583 O O . GLY A 1 78 ? -16.686 2.106 33.616 1.00 78.81 78 GLY A O 1
ATOM 584 N N . GLY A 1 79 ? -16.696 4.308 33.141 1.00 80.56 79 GLY A N 1
ATOM 585 C CA . GLY A 1 79 ? -15.352 4.375 32.557 1.00 80.56 79 GLY A CA 1
ATOM 586 C C . GLY A 1 79 ? -15.299 3.970 31.076 1.00 80.56 79 GLY A C 1
ATOM 587 O O . GLY A 1 79 ? -16.293 3.520 30.497 1.00 80.56 79 GLY A O 1
ATOM 588 N N . GLU A 1 80 ? -14.118 4.121 30.471 1.00 80.06 80 GLU A N 1
ATOM 589 C CA . GLU A 1 80 ? -13.873 3.900 29.031 1.00 80.06 80 GLU A CA 1
ATOM 590 C C . GLU A 1 80 ? -14.209 2.486 28.549 1.00 80.06 80 GLU A C 1
ATOM 592 O O . GLU A 1 80 ? -14.662 2.304 27.423 1.00 80.06 80 GLU A O 1
ATOM 597 N N . GLN A 1 81 ? -14.088 1.475 29.412 1.00 79.31 81 GLN A N 1
ATOM 598 C CA . GLN A 1 81 ? -14.441 0.096 29.056 1.00 79.31 81 GLN A CA 1
ATOM 599 C C . GLN A 1 81 ? -15.938 -0.113 28.786 1.00 79.31 81 GLN A C 1
ATOM 601 O O . GLN A 1 81 ? -16.321 -1.167 28.281 1.00 79.31 81 GLN A O 1
ATOM 606 N N . THR A 1 82 ? -16.795 0.859 29.119 1.00 79.56 82 THR A N 1
ATOM 607 C CA . THR A 1 82 ? -18.229 0.772 28.814 1.00 79.56 82 THR A CA 1
ATOM 608 C C . THR A 1 82 ? -18.610 1.279 27.425 1.00 79.56 82 THR A C 1
ATOM 610 O O . THR A 1 82 ? -19.758 1.079 27.029 1.00 79.56 82 THR A O 1
ATOM 613 N N . ASP A 1 83 ? -17.669 1.848 26.665 1.00 81.75 83 ASP A N 1
ATOM 614 C CA . ASP A 1 83 ? -17.906 2.315 25.297 1.00 81.75 83 ASP A CA 1
ATOM 615 C C . ASP A 1 83 ? -17.486 1.263 24.271 1.00 81.75 83 ASP A C 1
ATOM 617 O O . ASP A 1 83 ? -16.348 1.203 23.801 1.00 81.75 83 ASP A O 1
ATOM 621 N N . ALA A 1 84 ? -18.437 0.408 23.905 1.00 82.62 84 ALA A N 1
ATOM 622 C CA . ALA A 1 84 ? -18.230 -0.565 22.845 1.00 82.62 84 ALA A CA 1
ATOM 623 C C . ALA A 1 84 ? -18.184 0.115 21.465 1.00 82.62 84 ALA A C 1
ATOM 625 O O . ALA A 1 84 ? -18.990 0.991 21.154 1.00 82.62 84 ALA A O 1
ATOM 626 N N . PHE A 1 85 ? -17.285 -0.360 20.601 1.00 86.44 85 PHE A N 1
ATOM 627 C CA . PHE A 1 85 ? -17.195 0.054 19.204 1.00 86.44 85 PHE A CA 1
ATOM 628 C C . PHE A 1 85 ? -17.292 -1.159 18.276 1.00 86.44 85 PHE A C 1
ATOM 630 O O . PHE A 1 85 ? -16.648 -2.185 18.504 1.00 86.44 85 PHE A O 1
ATOM 637 N N . ILE A 1 86 ? -18.071 -1.024 17.201 1.00 88.06 86 ILE A N 1
ATOM 638 C CA . ILE A 1 86 ? -18.179 -2.018 16.132 1.00 88.06 86 ILE A CA 1
ATOM 639 C C . ILE A 1 86 ? -17.826 -1.329 14.813 1.00 88.06 86 ILE A C 1
ATOM 641 O O . ILE A 1 86 ? -18.518 -0.412 14.379 1.00 88.06 86 ILE A O 1
ATOM 645 N N . PHE A 1 87 ? -16.769 -1.800 14.146 1.00 91.25 87 PHE A N 1
ATOM 646 C CA . PHE A 1 87 ? -16.492 -1.437 12.757 1.00 91.25 87 PHE A CA 1
ATOM 647 C C . PHE A 1 87 ? -17.245 -2.392 11.832 1.00 91.25 87 PHE A C 1
ATOM 649 O O . PHE A 1 87 ? -16.962 -3.591 11.825 1.00 91.25 87 PHE A O 1
ATOM 656 N N . HIS A 1 88 ? -18.205 -1.874 11.068 1.00 88.88 88 HIS A N 1
ATOM 657 C CA . HIS A 1 88 ? -19.107 -2.690 10.259 1.00 88.88 88 HIS A CA 1
ATOM 658 C C . HIS A 1 88 ? -19.228 -2.187 8.809 1.00 88.88 88 HIS A C 1
ATOM 660 O O . HIS A 1 88 ? -18.964 -1.012 8.531 1.00 88.88 88 HIS A O 1
ATOM 666 N N . PRO A 1 89 ? -19.618 -3.062 7.863 1.00 86.56 89 PRO A N 1
ATOM 667 C CA . PRO A 1 89 ? -20.011 -2.659 6.515 1.00 86.56 89 PRO A CA 1
ATOM 668 C C . PRO A 1 89 ? -21.160 -1.635 6.524 1.00 86.56 89 PRO A C 1
ATOM 670 O O . PRO A 1 89 ? -21.990 -1.656 7.434 1.00 86.56 89 PRO A O 1
ATOM 673 N N . PRO A 1 90 ? -21.256 -0.756 5.510 1.00 85.56 90 PRO A N 1
ATOM 674 C CA . PRO A 1 90 ? -22.281 0.292 5.471 1.00 85.56 90 PRO A CA 1
ATOM 675 C C . PRO A 1 90 ? -23.714 -0.251 5.357 1.00 85.56 90 PRO A C 1
ATOM 677 O O . PRO A 1 90 ? -24.661 0.464 5.656 1.00 85.56 90 PRO A O 1
ATOM 680 N N . ASP A 1 91 ? -23.871 -1.494 4.910 1.00 86.44 91 ASP A N 1
ATOM 681 C CA . ASP A 1 91 ? -25.132 -2.219 4.765 1.00 86.44 91 ASP A CA 1
ATOM 682 C C . ASP A 1 91 ? -25.517 -3.038 6.011 1.00 86.44 91 ASP A C 1
ATOM 684 O O . ASP A 1 91 ? -26.542 -3.715 6.014 1.00 86.44 91 ASP A O 1
ATOM 688 N N . MET A 1 92 ? -24.712 -2.987 7.075 1.00 90.19 92 MET A N 1
ATOM 689 C CA . MET A 1 92 ? -24.997 -3.664 8.336 1.00 90.19 92 MET A CA 1
ATOM 690 C C . MET A 1 92 ? -25.653 -2.700 9.329 1.00 90.19 92 MET A C 1
ATOM 692 O O . MET A 1 92 ? -25.054 -1.699 9.719 1.00 90.19 92 MET A O 1
ATOM 696 N N . GLU A 1 93 ? -26.870 -3.019 9.769 1.00 90.38 93 GLU A N 1
ATOM 697 C CA . GLU A 1 93 ? -27.541 -2.284 10.844 1.00 90.38 93 GLU A CA 1
ATOM 698 C C . GLU A 1 93 ? -26.951 -2.658 12.211 1.00 90.38 93 GLU A C 1
ATOM 700 O O . GLU A 1 93 ? -26.852 -3.836 12.563 1.00 90.38 93 GLU A O 1
ATOM 705 N N . VAL A 1 94 ? -26.582 -1.646 13.002 1.00 92.62 94 VAL A N 1
ATOM 706 C CA . VAL A 1 94 ? -26.029 -1.819 14.353 1.00 92.62 94 VAL A CA 1
ATOM 707 C C . VAL A 1 94 ? -26.896 -1.049 15.358 1.00 92.62 94 VAL A C 1
ATOM 709 O O . VAL A 1 94 ? -26.690 0.149 15.558 1.00 92.62 94 VAL A O 1
ATOM 712 N N . PRO A 1 95 ? -27.903 -1.698 15.974 1.00 90.81 95 PRO A N 1
ATOM 713 C CA . PRO A 1 95 ? -28.707 -1.087 17.027 1.00 90.81 95 PRO A CA 1
ATOM 714 C C . PRO A 1 95 ? -27.902 -0.895 18.320 1.00 90.81 95 PRO A C 1
ATOM 716 O O . PRO A 1 95 ? -26.878 -1.542 18.545 1.00 90.81 95 PRO A O 1
ATOM 719 N N . ALA A 1 96 ? -28.409 -0.034 19.207 1.00 88.69 96 ALA A N 1
ATOM 720 C CA . ALA A 1 96 ? -27.840 0.145 20.539 1.00 88.69 96 ALA A CA 1
ATOM 721 C C . ALA A 1 96 ? -27.842 -1.179 21.325 1.00 88.69 96 ALA A C 1
ATOM 723 O O . ALA A 1 96 ? -28.858 -1.873 21.397 1.00 88.69 96 ALA A O 1
ATOM 724 N N . THR A 1 97 ? -26.710 -1.506 21.945 1.00 89.88 97 THR A N 1
ATOM 725 C CA . THR A 1 97 ? -26.530 -2.731 22.732 1.00 89.88 97 THR A CA 1
ATOM 726 C C . THR A 1 97 ? -26.689 -2.459 24.221 1.00 89.88 97 THR A C 1
ATOM 728 O O . THR A 1 97 ? -26.211 -1.447 24.732 1.00 89.88 97 THR A O 1
ATOM 731 N N . ARG A 1 98 ? -27.291 -3.398 24.948 1.00 90.19 98 ARG A N 1
ATOM 732 C CA . ARG A 1 98 ? -27.397 -3.377 26.410 1.00 90.19 98 ARG A CA 1
ATOM 733 C C . ARG A 1 98 ? -26.343 -4.245 27.085 1.00 90.19 98 ARG A C 1
ATOM 735 O O . ARG A 1 98 ? -25.939 -3.930 28.205 1.00 90.19 98 ARG A O 1
ATOM 742 N N . ASN A 1 99 ? -25.907 -5.324 26.433 1.00 89.19 99 ASN A N 1
ATOM 743 C CA . ASN A 1 99 ? -24.795 -6.173 26.867 1.00 89.19 99 ASN A CA 1
ATOM 744 C C . ASN A 1 99 ? -24.151 -6.918 25.676 1.00 89.19 99 ASN A C 1
ATOM 746 O O . ASN A 1 99 ? -24.541 -6.741 24.524 1.00 89.19 99 ASN A O 1
ATOM 750 N N . SER A 1 100 ? -23.174 -7.782 25.960 1.00 88.25 100 SER A N 1
ATOM 751 C CA . SER A 1 100 ? -22.445 -8.554 24.945 1.00 88.25 100 SER A CA 1
ATOM 752 C C . SER A 1 100 ? -23.286 -9.595 24.191 1.00 88.25 100 SER A C 1
ATOM 754 O O . SER A 1 100 ? -22.895 -9.996 23.097 1.00 88.25 100 SER A O 1
ATOM 756 N N . ILE A 1 101 ? -24.441 -10.022 24.715 1.00 90.75 101 ILE A N 1
ATOM 757 C CA . ILE A 1 101 ? -25.337 -10.976 24.035 1.00 90.75 101 ILE A CA 1
ATOM 758 C C . ILE A 1 101 ? -25.935 -10.335 22.779 1.00 90.75 101 ILE A C 1
ATOM 760 O O . ILE A 1 101 ? -26.077 -11.005 21.757 1.00 90.75 101 ILE A O 1
ATOM 764 N N . ASP A 1 102 ? -26.218 -9.031 22.815 1.00 92.12 102 ASP A N 1
ATOM 765 C CA . ASP A 1 102 ? -26.790 -8.317 21.670 1.00 92.12 102 ASP A CA 1
ATOM 766 C C . ASP A 1 102 ? -25.856 -8.368 20.443 1.00 92.12 102 ASP A C 1
ATOM 768 O O . ASP A 1 102 ? -26.327 -8.452 19.308 1.00 92.12 102 ASP A O 1
ATOM 772 N N . VAL A 1 103 ? -24.534 -8.434 20.656 1.00 92.38 103 VAL A N 1
ATOM 773 C CA . VAL A 1 103 ? -23.530 -8.551 19.581 1.00 92.38 103 VAL A CA 1
ATOM 774 C C . VAL A 1 103 ? -23.725 -9.829 18.766 1.00 92.38 103 VAL A C 1
ATOM 776 O O . VAL A 1 103 ? -23.597 -9.802 17.542 1.00 92.38 103 VAL A O 1
ATOM 779 N N . PHE A 1 104 ? -24.082 -10.945 19.410 1.00 92.81 104 PHE A N 1
ATOM 780 C CA . PHE A 1 104 ? -24.357 -12.192 18.696 1.00 92.81 104 PHE A CA 1
ATOM 781 C C . PHE A 1 104 ? -25.505 -12.014 17.701 1.00 92.81 104 PHE A C 1
ATOM 783 O O . PHE A 1 104 ? -25.388 -12.432 16.551 1.00 92.81 104 PHE A O 1
ATOM 790 N N . HIS A 1 105 ? -26.592 -11.362 18.116 1.00 92.38 105 HIS A N 1
ATOM 791 C CA . HIS A 1 105 ? -27.746 -11.132 17.252 1.00 92.38 105 HIS A CA 1
ATOM 792 C C . HIS A 1 105 ? -27.409 -10.193 16.091 1.00 92.38 105 HIS A C 1
ATOM 794 O O . HIS A 1 105 ? -27.783 -10.479 14.956 1.00 92.38 105 HIS A O 1
ATOM 800 N N . ILE A 1 106 ? -26.629 -9.141 16.347 1.00 93.44 106 ILE A N 1
ATOM 801 C CA . ILE A 1 106 ? -26.135 -8.211 15.322 1.00 93.44 106 ILE A CA 1
ATOM 802 C C . ILE A 1 106 ? -25.330 -8.960 14.249 1.00 93.44 106 ILE A C 1
ATOM 804 O O . ILE A 1 106 ? -25.628 -8.871 13.057 1.00 93.44 106 ILE A O 1
ATOM 808 N N . LEU A 1 107 ? -24.345 -9.760 14.665 1.00 92.44 107 LEU A N 1
ATOM 809 C CA . LEU A 1 107 ? -23.500 -10.521 13.742 1.00 92.44 107 LEU A CA 1
ATOM 810 C C . LEU A 1 107 ? -24.276 -11.623 13.020 1.00 92.44 107 LEU A C 1
ATOM 812 O O . LEU A 1 107 ? -24.093 -11.827 11.821 1.00 92.44 107 LEU A O 1
ATOM 816 N N . ASN A 1 108 ? -25.149 -12.336 13.730 1.00 92.25 108 ASN A N 1
ATOM 817 C CA . ASN A 1 108 ? -25.917 -13.433 13.156 1.00 92.25 108 ASN A CA 1
ATOM 818 C C . ASN A 1 108 ? -26.938 -12.944 12.118 1.00 92.25 108 ASN A C 1
ATOM 820 O O . ASN A 1 108 ? -27.156 -13.637 11.131 1.00 92.25 108 ASN A O 1
ATOM 824 N N . ASN A 1 109 ? -27.509 -11.750 12.292 1.00 90.12 109 ASN A N 1
ATOM 825 C CA . ASN A 1 109 ? -28.432 -11.160 11.318 1.00 90.12 109 ASN A CA 1
ATOM 826 C C . ASN A 1 109 ? -27.740 -10.773 10.004 1.00 90.12 109 ASN A C 1
ATOM 828 O O . ASN A 1 109 ? -28.361 -10.826 8.947 1.00 90.12 109 ASN A O 1
ATOM 832 N N . HIS A 1 110 ? -26.455 -10.418 10.054 1.00 90.31 110 HIS A N 1
ATOM 833 C CA . HIS A 1 110 ? -25.660 -10.134 8.858 1.00 90.31 110 HIS A CA 1
ATOM 834 C C . HIS A 1 110 ? -24.959 -11.386 8.296 1.00 90.31 110 HIS A C 1
ATOM 836 O O . HIS A 1 110 ? -24.419 -11.382 7.188 1.00 90.31 110 HIS A O 1
ATOM 842 N N . ARG A 1 111 ? -24.955 -12.495 9.044 1.00 89.06 111 ARG A N 1
ATOM 843 C CA . ARG A 1 111 ? -24.303 -13.737 8.630 1.00 89.06 111 ARG A CA 1
ATOM 844 C C . ARG A 1 111 ? -24.954 -14.263 7.351 1.00 89.06 111 ARG A C 1
ATOM 846 O O . ARG A 1 111 ? -26.152 -14.515 7.308 1.00 89.06 111 ARG A O 1
ATOM 853 N N . ASN A 1 112 ? -24.130 -14.509 6.334 1.00 89.31 112 ASN A N 1
ATOM 854 C CA . ASN A 1 112 ? -24.550 -14.951 4.997 1.00 89.31 112 ASN A CA 1
ATOM 855 C C . ASN A 1 112 ? -25.354 -13.912 4.197 1.00 89.31 112 ASN A C 1
ATOM 857 O O . ASN A 1 112 ? -25.946 -14.275 3.179 1.00 89.31 112 ASN A O 1
ATOM 861 N N . ALA A 1 113 ? -25.363 -12.641 4.613 1.00 85.12 113 ALA A N 1
ATOM 862 C CA . ALA A 1 113 ? -25.866 -11.577 3.760 1.00 85.12 113 ALA A CA 1
ATOM 863 C C . ALA A 1 113 ? -25.099 -11.585 2.421 1.00 85.12 113 ALA A C 1
ATOM 865 O O . ALA A 1 113 ? -23.885 -11.832 2.401 1.00 85.12 113 ALA A O 1
ATOM 866 N N . PRO A 1 114 ? -25.787 -11.368 1.286 1.00 83.50 114 PRO A N 1
ATOM 867 C CA . PRO A 1 114 ? -25.121 -11.293 -0.001 1.00 83.50 114 PRO A CA 1
ATOM 868 C C . PRO A 1 114 ? -24.112 -10.149 0.027 1.00 83.50 114 PRO A C 1
ATOM 870 O O . PRO A 1 114 ? -24.430 -9.041 0.450 1.00 83.50 114 PRO A O 1
ATOM 873 N N . VAL A 1 115 ? -22.894 -10.414 -0.448 1.00 78.75 115 VAL A N 1
ATOM 874 C CA . VAL A 1 115 ? -21.873 -9.373 -0.570 1.00 78.75 115 VAL A CA 1
ATOM 875 C C . VAL A 1 115 ? -22.391 -8.336 -1.554 1.00 78.75 115 VAL A C 1
ATOM 877 O O . VAL A 1 115 ? -22.441 -8.599 -2.757 1.00 78.75 115 VAL A O 1
ATOM 880 N N . VAL A 1 116 ? -22.774 -7.163 -1.054 1.00 75.50 116 VAL A N 1
ATOM 881 C CA . VAL A 1 116 ? -23.143 -6.042 -1.912 1.00 75.50 116 VAL A CA 1
ATOM 882 C C . VAL A 1 116 ? -21.870 -5.607 -2.640 1.00 75.50 116 VAL A C 1
ATOM 884 O O . VAL A 1 116 ? -20.916 -5.162 -1.992 1.00 75.50 116 VAL A O 1
ATOM 887 N N . PRO A 1 117 ? -21.788 -5.757 -3.977 1.00 70.94 117 PRO A N 1
ATOM 888 C CA . PRO A 1 117 ? -20.608 -5.336 -4.703 1.00 70.94 117 PRO A CA 1
ATOM 889 C C . PRO A 1 117 ? -20.496 -3.822 -4.563 1.00 70.94 117 PRO A C 1
ATOM 891 O O . PRO A 1 117 ? -21.288 -3.060 -5.118 1.00 70.94 117 PRO A O 1
ATOM 894 N N . LYS A 1 118 ? -19.497 -3.375 -3.802 1.00 66.44 118 LYS A N 1
ATOM 895 C CA . LYS A 1 118 ? -19.153 -1.961 -3.720 1.00 66.44 118 LYS A CA 1
ATOM 896 C C . LYS A 1 118 ? -18.808 -1.505 -5.134 1.00 66.44 118 LYS A C 1
ATOM 898 O O . LYS A 1 118 ? -17.765 -1.900 -5.657 1.00 66.44 118 LYS A O 1
ATOM 903 N N . LYS A 1 119 ? -19.670 -0.690 -5.757 1.00 58.41 119 LYS A N 1
ATOM 904 C CA . LYS A 1 119 ? -19.331 -0.019 -7.017 1.00 58.41 119 LYS A CA 1
ATOM 905 C C . LYS A 1 119 ? -18.072 0.785 -6.719 1.00 58.41 119 LYS A C 1
ATOM 907 O O . LYS A 1 119 ? -18.111 1.721 -5.918 1.00 58.41 119 LYS A O 1
ATOM 912 N N . ALA A 1 120 ? -16.937 0.340 -7.259 1.00 62.75 120 ALA A N 1
ATOM 913 C CA . ALA A 1 120 ? -15.694 1.074 -7.105 1.00 62.75 120 ALA A CA 1
ATOM 914 C C . ALA A 1 120 ? -15.975 2.507 -7.572 1.00 62.75 120 ALA A C 1
ATOM 916 O O . ALA A 1 120 ? -16.647 2.661 -8.598 1.00 62.75 120 ALA A O 1
ATOM 917 N N . PRO A 1 121 ? -15.548 3.537 -6.818 1.00 60.75 121 PRO A N 1
ATOM 918 C CA . PRO A 1 121 ? -15.710 4.905 -7.276 1.00 60.75 121 PRO A CA 1
ATOM 919 C C . PRO A 1 121 ? -15.164 4.967 -8.697 1.00 60.75 121 PRO A C 1
ATOM 921 O O . PRO A 1 121 ? -14.063 4.474 -8.959 1.00 60.75 121 PRO A O 1
ATOM 924 N N . GLU A 1 122 ? -15.991 5.470 -9.606 1.00 55.16 122 GLU A N 1
ATOM 925 C CA . GLU A 1 122 ? -15.684 5.564 -11.024 1.00 55.16 122 GLU A CA 1
ATOM 926 C C . GLU A 1 122 ? -14.499 6.525 -11.138 1.00 55.16 122 GLU A C 1
ATOM 928 O O . GLU A 1 122 ? -14.648 7.746 -11.106 1.00 55.16 122 GLU A O 1
ATOM 933 N N . LYS A 1 123 ? -13.279 5.975 -11.111 1.00 60.34 123 LYS A N 1
ATOM 934 C CA . LYS A 1 123 ? -12.067 6.764 -11.293 1.00 60.34 123 LYS A CA 1
ATOM 935 C C . LYS A 1 123 ? -12.179 7.333 -12.697 1.00 60.34 123 LYS A C 1
ATOM 937 O O . LYS A 1 123 ? -12.227 6.557 -13.650 1.00 60.34 123 LYS A O 1
ATOM 942 N N . ALA A 1 124 ? -12.246 8.660 -12.808 1.00 60.53 124 ALA A N 1
ATOM 943 C CA . ALA A 1 124 ? -12.189 9.337 -14.094 1.00 60.53 124 ALA A CA 1
ATOM 944 C C . ALA A 1 124 ? -11.041 8.716 -14.900 1.00 60.53 124 ALA A C 1
ATOM 946 O O . ALA A 1 124 ? -9.904 8.667 -14.423 1.00 60.53 124 ALA A O 1
ATOM 947 N N . THR A 1 125 ? -11.358 8.153 -16.064 1.00 71.19 125 THR A N 1
ATOM 948 C CA . THR A 1 125 ? -10.404 7.429 -16.905 1.00 71.19 125 THR A CA 1
ATOM 949 C C . THR A 1 125 ? -9.484 8.440 -17.574 1.00 71.19 125 THR A C 1
ATOM 951 O O . THR A 1 125 ? -9.648 8.797 -18.739 1.00 71.19 125 THR A O 1
ATOM 954 N N . VAL A 1 126 ? -8.546 8.973 -16.801 1.00 84.44 126 VAL A N 1
ATOM 955 C CA . VAL A 1 126 ? -7.472 9.812 -17.309 1.00 84.44 126 VAL A CA 1
ATOM 956 C C . VAL A 1 126 ? -6.521 8.890 -18.061 1.00 84.44 126 VAL A C 1
ATOM 958 O O . VAL A 1 126 ? -6.025 7.916 -17.500 1.00 84.44 126 VAL A O 1
ATOM 961 N N . SER A 1 127 ? -6.290 9.172 -19.342 1.00 91.31 127 SER A N 1
ATOM 962 C CA . SER A 1 127 ? -5.319 8.414 -20.129 1.00 91.31 127 SER A CA 1
ATOM 963 C C . SER A 1 127 ? -3.919 8.614 -19.548 1.00 91.31 127 SER A C 1
ATOM 965 O O . SER A 1 127 ? -3.441 9.746 -19.424 1.00 91.31 127 SER A O 1
ATOM 967 N N . ASP A 1 128 ? -3.268 7.503 -19.209 1.00 91.62 128 ASP A N 1
ATOM 968 C CA . ASP A 1 128 ? -1.943 7.463 -18.586 1.00 91.62 128 ASP A CA 1
ATOM 969 C C . ASP A 1 128 ? -0.865 8.160 -19.429 1.00 91.62 128 ASP A C 1
ATOM 971 O O . ASP A 1 128 ? 0.043 8.793 -18.893 1.00 91.62 128 ASP A O 1
ATOM 975 N N . TRP A 1 129 ? -0.992 8.050 -20.753 1.00 95.50 129 TRP A N 1
ATOM 976 C CA . TRP A 1 129 ? -0.035 8.558 -21.738 1.00 95.50 129 TRP A CA 1
ATOM 977 C C . TRP A 1 129 ? -0.486 9.862 -22.403 1.00 95.50 129 TRP A C 1
ATOM 979 O O . TRP A 1 129 ? 0.181 10.343 -23.318 1.00 95.50 129 TRP A O 1
ATOM 989 N N . ALA A 1 130 ? -1.602 10.460 -21.968 1.00 96.00 130 ALA A N 1
ATOM 990 C CA . ALA A 1 130 ? -1.996 11.767 -22.480 1.00 96.00 130 ALA A CA 1
ATOM 991 C C . ALA A 1 130 ? -0.947 12.829 -22.090 1.00 96.00 130 ALA A C 1
ATOM 993 O O . ALA A 1 130 ? -0.543 12.880 -20.923 1.00 96.00 130 ALA A O 1
ATOM 994 N N . PRO A 1 131 ? -0.540 13.725 -23.012 1.00 96.81 131 PRO A N 1
ATOM 995 C CA . PRO A 1 131 ? 0.480 14.737 -22.728 1.00 96.81 131 PRO A CA 1
ATOM 996 C C . PRO A 1 131 ? 0.180 15.600 -21.493 1.00 96.81 131 PRO A C 1
ATOM 998 O O . PRO A 1 131 ? 1.090 15.941 -20.739 1.00 96.81 131 PRO A O 1
ATOM 1001 N N . SER A 1 132 ? -1.096 15.912 -21.245 1.00 95.62 132 SER A N 1
ATOM 1002 C CA . SER A 1 132 ? -1.541 16.660 -20.064 1.00 95.62 132 SER A CA 1
ATOM 1003 C C . SER A 1 132 ? -1.307 15.896 -18.757 1.00 95.62 132 SER A C 1
ATOM 1005 O O . SER A 1 132 ? -0.846 16.495 -17.787 1.00 95.62 132 SER A O 1
ATOM 1007 N N . THR A 1 133 ? -1.562 14.585 -18.733 1.00 95.44 133 THR A N 1
ATOM 1008 C CA . THR A 1 133 ? -1.314 13.701 -17.583 1.00 95.44 133 THR A CA 1
ATOM 1009 C C . THR A 1 133 ? 0.174 13.599 -17.282 1.00 95.44 133 THR A C 1
ATOM 1011 O O . THR A 1 133 ? 0.587 13.782 -16.136 1.00 95.44 133 THR A O 1
ATOM 1014 N N . LEU A 1 134 ? 0.991 13.366 -18.317 1.00 97.81 134 LEU A N 1
ATOM 1015 C CA . LEU A 1 134 ? 2.445 13.269 -18.187 1.00 97.81 134 LEU A CA 1
ATOM 1016 C C . LEU A 1 134 ? 3.029 14.566 -17.621 1.00 97.81 134 LEU A C 1
ATOM 1018 O O . LEU A 1 134 ? 3.774 14.538 -16.642 1.00 97.81 134 LEU A O 1
ATOM 1022 N N . LEU A 1 135 ? 2.648 15.708 -18.200 1.00 97.69 135 LEU A N 1
ATOM 1023 C CA . LEU A 1 135 ? 3.150 17.014 -17.788 1.00 97.69 135 LEU A CA 1
ATOM 1024 C C . LEU A 1 135 ? 2.679 17.400 -16.380 1.00 97.69 135 LEU A C 1
ATOM 1026 O O . LEU A 1 135 ? 3.472 17.927 -15.601 1.00 97.69 135 LEU A O 1
ATOM 1030 N N . ALA A 1 136 ? 1.416 17.129 -16.035 1.00 96.94 136 ALA A N 1
ATOM 1031 C CA . ALA A 1 136 ? 0.893 17.360 -14.688 1.00 96.94 136 ALA A CA 1
ATOM 1032 C C . ALA A 1 136 ? 1.647 16.527 -13.641 1.00 96.94 136 ALA A C 1
ATOM 1034 O O . ALA A 1 136 ? 2.025 17.052 -12.594 1.00 96.94 136 ALA A O 1
ATOM 1035 N N . GLY A 1 137 ? 1.930 15.263 -13.963 1.00 97.12 137 GLY A N 1
ATOM 1036 C CA . GLY A 1 137 ? 2.751 14.377 -13.149 1.00 97.12 137 GLY A CA 1
ATOM 1037 C C . GLY A 1 137 ? 4.161 14.909 -12.927 1.00 97.12 137 GLY A C 1
ATOM 1038 O O . GLY A 1 137 ? 4.585 15.078 -11.788 1.00 97.12 137 GLY A O 1
ATOM 1039 N N . ILE A 1 138 ? 4.871 15.233 -14.013 1.00 98.12 138 ILE A N 1
ATOM 1040 C CA . ILE A 1 138 ? 6.252 15.744 -13.966 1.00 98.12 138 ILE A CA 1
ATOM 1041 C C . ILE A 1 138 ? 6.343 17.025 -13.129 1.00 98.12 138 ILE A C 1
ATOM 1043 O O . ILE A 1 138 ? 7.255 17.162 -12.314 1.00 98.12 138 ILE A O 1
ATOM 1047 N N . ARG A 1 139 ? 5.385 17.947 -13.298 1.00 98.12 139 ARG A N 1
ATOM 1048 C CA . ARG A 1 139 ? 5.345 19.226 -12.571 1.00 98.12 139 ARG A CA 1
ATOM 1049 C C . ARG A 1 139 ? 5.164 19.059 -11.064 1.00 98.12 139 ARG A C 1
ATOM 1051 O O . ARG A 1 139 ? 5.619 19.916 -10.312 1.00 98.12 139 ARG A O 1
ATOM 1058 N N . ASN A 1 140 ? 4.534 17.978 -10.609 1.00 96.88 140 ASN A N 1
ATOM 1059 C CA . ASN A 1 140 ? 4.306 17.732 -9.189 1.00 96.88 140 ASN A CA 1
ATOM 1060 C C . ASN A 1 140 ? 5.523 17.071 -8.511 1.00 96.88 140 ASN A C 1
ATOM 1062 O O . ASN A 1 140 ? 5.439 15.955 -7.997 1.00 96.88 140 ASN A O 1
ATOM 1066 N N . VAL A 1 141 ? 6.666 17.766 -8.528 1.00 97.31 141 VAL A N 1
ATOM 1067 C CA . VAL A 1 141 ? 7.969 17.243 -8.073 1.00 97.31 141 VAL A CA 1
ATOM 1068 C C . VAL A 1 141 ? 7.950 16.776 -6.625 1.00 97.31 141 VAL A C 1
ATOM 1070 O O . VAL A 1 141 ? 8.461 15.700 -6.329 1.00 97.31 141 VAL A O 1
ATOM 1073 N N . GLY A 1 142 ? 7.324 17.542 -5.728 1.00 97.69 142 GLY A N 1
ATOM 1074 C CA . GLY A 1 142 ? 7.247 17.173 -4.313 1.00 97.69 142 GLY A CA 1
ATOM 1075 C C . GLY A 1 142 ? 6.550 15.829 -4.093 1.00 97.69 142 GLY A C 1
ATOM 1076 O O . GLY A 1 142 ? 7.014 15.020 -3.291 1.00 97.69 142 GLY A O 1
ATOM 1077 N N . GLU A 1 143 ? 5.477 15.562 -4.841 1.00 97.19 143 GLU A N 1
ATOM 1078 C CA . GLU A 1 143 ? 4.717 14.323 -4.700 1.00 97.19 143 GLU A CA 1
ATOM 1079 C C . GLU A 1 143 ? 5.495 13.116 -5.217 1.00 97.19 143 GLU A C 1
ATOM 1081 O O . GLU A 1 143 ? 5.687 12.147 -4.479 1.00 97.19 143 GLU A O 1
ATOM 1086 N N . TRP A 1 144 ? 5.964 13.154 -6.467 1.00 97.56 144 TRP A N 1
ATOM 1087 C CA . TRP A 1 144 ? 6.621 11.978 -7.035 1.00 97.56 144 TRP A CA 1
ATOM 1088 C C . TRP A 1 144 ? 8.001 11.728 -6.418 1.00 97.56 144 TRP A C 1
ATOM 1090 O O . TRP A 1 144 ? 8.386 10.569 -6.286 1.00 97.56 144 TRP A O 1
ATOM 1100 N N . LEU A 1 145 ? 8.715 12.763 -5.953 1.00 98.19 145 LEU A N 1
ATOM 1101 C CA . LEU A 1 145 ? 9.974 12.586 -5.224 1.00 98.19 145 LEU A CA 1
ATOM 1102 C C . LEU A 1 145 ? 9.744 11.929 -3.859 1.00 98.19 145 LEU A C 1
ATOM 1104 O O . LEU A 1 145 ? 10.474 11.011 -3.493 1.00 98.19 145 LEU A O 1
ATOM 1108 N N . ARG A 1 146 ? 8.702 12.342 -3.124 1.00 98.31 146 ARG A N 1
ATOM 1109 C CA . ARG A 1 146 ? 8.305 11.695 -1.864 1.00 98.31 146 ARG A CA 1
ATOM 1110 C C . ARG A 1 146 ? 7.999 10.213 -2.077 1.00 98.31 146 ARG A C 1
ATOM 1112 O O . ARG A 1 146 ? 8.462 9.377 -1.309 1.00 98.31 146 ARG A O 1
ATOM 1119 N N . VAL A 1 147 ? 7.255 9.891 -3.134 1.00 98.19 147 VAL A N 1
ATOM 1120 C CA . VAL A 1 147 ? 6.929 8.505 -3.496 1.00 98.19 147 VAL A CA 1
ATOM 1121 C C . VAL A 1 147 ? 8.184 7.723 -3.910 1.00 98.19 147 VAL A C 1
ATOM 1123 O O . VAL A 1 147 ? 8.343 6.575 -3.503 1.00 98.19 147 VAL A O 1
ATOM 1126 N N . ALA A 1 148 ? 9.108 8.329 -4.661 1.00 98.31 148 ALA A N 1
ATOM 1127 C CA . ALA A 1 148 ? 10.368 7.696 -5.054 1.00 98.31 148 ALA A CA 1
ATOM 1128 C C . ALA A 1 148 ? 11.277 7.397 -3.846 1.00 98.31 148 ALA A C 1
ATOM 1130 O O . ALA A 1 148 ? 11.815 6.295 -3.736 1.00 98.31 148 ALA A O 1
ATOM 1131 N N . LEU A 1 149 ? 11.377 8.331 -2.894 1.00 98.31 149 LEU A N 1
ATOM 1132 C CA . LEU A 1 149 ? 12.059 8.117 -1.613 1.00 98.31 149 LEU A CA 1
ATOM 1133 C C . LEU A 1 149 ? 11.385 7.011 -0.789 1.00 98.31 149 LEU A C 1
ATOM 1135 O O . LEU A 1 149 ? 12.075 6.174 -0.213 1.00 98.31 149 LEU A O 1
ATOM 1139 N N . GLY A 1 150 ? 10.051 6.956 -0.781 1.00 98.25 150 GLY A N 1
ATOM 1140 C CA . GLY A 1 150 ? 9.298 5.855 -0.178 1.00 98.25 150 GLY A CA 1
ATOM 1141 C C . GLY A 1 150 ? 9.637 4.497 -0.803 1.00 98.25 150 GLY A C 1
ATOM 1142 O O . GLY A 1 150 ? 9.849 3.515 -0.093 1.00 98.25 150 GLY A O 1
ATOM 1143 N N . CYS A 1 151 ? 9.795 4.442 -2.129 1.00 98.31 151 CYS A N 1
ATOM 1144 C CA . CYS A 1 151 ? 10.231 3.226 -2.819 1.00 98.31 151 CYS A CA 1
ATOM 1145 C C . CYS A 1 151 ? 11.658 2.804 -2.418 1.00 98.31 151 CYS A C 1
ATOM 1147 O O . CYS A 1 151 ? 11.899 1.608 -2.265 1.00 98.31 151 CYS A O 1
ATOM 1149 N N . LEU A 1 152 ? 12.587 3.750 -2.205 1.00 97.75 152 LEU A N 1
ATOM 1150 C CA . LEU A 1 152 ? 13.960 3.453 -1.748 1.00 97.75 152 LEU A CA 1
ATOM 1151 C C . LEU A 1 152 ? 13.998 2.799 -0.365 1.00 97.75 152 LEU A C 1
ATOM 1153 O O . LEU A 1 152 ? 14.865 1.971 -0.107 1.00 97.75 152 LEU A O 1
ATOM 1157 N N . VAL A 1 153 ? 13.060 3.148 0.517 1.00 97.69 153 VAL A N 1
ATOM 1158 C CA . VAL A 1 153 ? 12.920 2.516 1.842 1.00 97.69 153 VAL A CA 1
ATOM 1159 C C . VAL A 1 153 ? 11.982 1.305 1.826 1.00 97.69 153 VAL A C 1
ATOM 1161 O O . VAL A 1 153 ? 11.579 0.818 2.878 1.00 97.69 153 VAL A O 1
ATOM 1164 N N . LEU A 1 154 ? 11.652 0.801 0.632 1.00 97.44 154 LEU A N 1
ATOM 1165 C CA . LEU A 1 154 ? 10.805 -0.369 0.404 1.00 97.44 154 LEU A CA 1
ATOM 1166 C C . LEU A 1 154 ? 9.374 -0.233 0.962 1.00 97.44 154 LEU A C 1
ATOM 1168 O O . LEU A 1 154 ? 8.727 -1.234 1.280 1.00 97.44 154 LEU A O 1
ATOM 1172 N N . ASP A 1 155 ? 8.849 0.993 1.050 1.00 97.06 155 ASP A N 1
ATOM 1173 C CA . ASP A 1 155 ? 7.481 1.232 1.505 1.00 97.06 155 ASP A CA 1
ATOM 1174 C C . ASP A 1 155 ? 6.455 0.704 0.491 1.00 97.06 155 ASP A C 1
ATOM 1176 O O . ASP A 1 155 ? 6.358 1.145 -0.659 1.00 97.06 155 ASP A O 1
ATOM 1180 N N . ARG A 1 156 ? 5.623 -0.229 0.953 1.00 94.44 156 ARG A N 1
ATOM 1181 C CA . ARG A 1 156 ? 4.590 -0.871 0.138 1.00 94.44 156 ARG A CA 1
ATOM 1182 C C . ARG A 1 156 ? 3.534 0.120 -0.355 1.00 94.44 156 ARG A C 1
ATOM 1184 O O . ARG A 1 156 ? 3.028 -0.053 -1.466 1.00 94.44 156 ARG A O 1
ATOM 1191 N N . ALA A 1 157 ? 3.181 1.128 0.444 1.00 96.62 157 ALA A N 1
ATOM 1192 C CA . ALA A 1 157 ? 2.177 2.113 0.045 1.00 96.62 157 ALA A CA 1
ATOM 1193 C C . ALA A 1 157 ? 2.674 2.959 -1.138 1.00 96.62 157 ALA A C 1
ATOM 1195 O O . ALA A 1 157 ? 1.914 3.220 -2.072 1.00 96.62 157 ALA A O 1
ATOM 1196 N N . SER A 1 158 ? 3.963 3.292 -1.148 1.00 98.19 158 SER A N 1
ATOM 1197 C CA . SER A 1 158 ? 4.623 4.007 -2.238 1.00 98.19 158 SER A CA 1
ATOM 1198 C C . SER A 1 158 ? 4.605 3.212 -3.544 1.00 98.19 158 SER A C 1
ATOM 1200 O O . SER A 1 158 ? 4.164 3.745 -4.560 1.00 98.19 158 SER A O 1
ATOM 1202 N N . PHE A 1 159 ? 4.942 1.916 -3.532 1.00 97.56 159 PHE A N 1
ATOM 1203 C CA . PHE A 1 159 ? 4.817 1.079 -4.739 1.00 97.56 159 PHE A CA 1
ATOM 1204 C C . PHE A 1 159 ? 3.376 0.985 -5.248 1.00 97.56 159 PHE A C 1
ATOM 1206 O O . PHE A 1 159 ? 3.140 1.062 -6.455 1.00 97.56 159 PHE A O 1
ATOM 1213 N N . GLN A 1 160 ? 2.397 0.858 -4.346 1.00 97.06 160 GLN A N 1
ATOM 1214 C CA . GLN A 1 160 ? 0.986 0.832 -4.734 1.00 97.06 160 GLN A CA 1
ATOM 1215 C C . GLN A 1 160 ? 0.576 2.155 -5.393 1.00 97.06 160 GLN A C 1
ATOM 1217 O O . GLN A 1 160 ? -0.092 2.153 -6.427 1.00 97.06 160 GLN A O 1
ATOM 1222 N N . ARG A 1 161 ? 1.029 3.284 -4.837 1.00 97.12 161 ARG A N 1
ATOM 1223 C CA . ARG A 1 161 ? 0.778 4.624 -5.374 1.00 97.12 161 ARG A CA 1
ATOM 1224 C C . ARG A 1 161 ? 1.377 4.807 -6.767 1.00 97.12 161 ARG A C 1
ATOM 1226 O O . ARG A 1 161 ? 0.665 5.273 -7.651 1.00 97.12 161 ARG A O 1
ATOM 1233 N N . VAL A 1 162 ? 2.634 4.400 -6.971 1.00 97.69 162 VAL A N 1
ATOM 1234 C CA . VAL A 1 162 ? 3.317 4.425 -8.281 1.00 97.69 162 VAL A CA 1
ATOM 1235 C C . VAL A 1 162 ? 2.493 3.699 -9.335 1.00 97.69 162 VAL A C 1
ATOM 1237 O O . VAL A 1 162 ? 2.292 4.193 -10.442 1.00 97.69 162 VAL A O 1
ATOM 1240 N N . VAL A 1 163 ? 2.020 2.507 -8.992 1.00 96.62 163 VAL A N 1
ATOM 1241 C CA . VAL A 1 163 ? 1.328 1.629 -9.927 1.00 96.62 163 VAL A CA 1
ATOM 1242 C C . VAL A 1 163 ? -0.091 2.130 -10.225 1.00 96.62 163 VAL A C 1
ATOM 1244 O O . VAL A 1 163 ? -0.512 2.091 -11.380 1.00 96.62 163 VAL A O 1
ATOM 1247 N N . ASP A 1 164 ? -0.827 2.615 -9.224 1.00 94.31 164 ASP A N 1
ATOM 1248 C CA . ASP A 1 164 ? -2.252 2.940 -9.361 1.00 94.31 164 ASP A CA 1
ATOM 1249 C C . ASP A 1 164 ? -2.550 4.367 -9.843 1.00 94.31 164 ASP A C 1
ATOM 1251 O O . ASP A 1 164 ? -3.684 4.621 -10.258 1.00 94.31 164 ASP A O 1
ATOM 1255 N N . ASP A 1 165 ? -1.598 5.302 -9.754 1.00 95.00 165 ASP A N 1
ATOM 1256 C CA . ASP A 1 165 ? -1.811 6.710 -10.111 1.00 95.00 165 ASP A CA 1
ATOM 1257 C C . ASP A 1 165 ? -1.353 7.023 -11.556 1.00 95.00 165 ASP A C 1
ATOM 1259 O O . ASP A 1 165 ? -0.150 6.980 -11.839 1.00 95.00 165 ASP A O 1
ATOM 1263 N N . PRO A 1 166 ? -2.274 7.386 -12.477 1.00 94.81 166 PRO A N 1
ATOM 1264 C CA . PRO A 1 166 ? -1.952 7.805 -13.844 1.00 94.81 166 PRO A CA 1
ATOM 1265 C C . PRO A 1 166 ? -0.898 8.910 -13.952 1.00 94.81 166 PRO A C 1
ATOM 1267 O O . PRO A 1 166 ? -0.063 8.889 -14.864 1.00 94.81 166 PRO A O 1
ATOM 1270 N N . TYR A 1 167 ? -0.885 9.845 -12.997 1.00 96.50 167 TYR A N 1
ATOM 1271 C CA . TYR A 1 167 ? 0.050 10.969 -12.974 1.00 96.50 167 TYR A CA 1
ATOM 1272 C C . TYR A 1 167 ? 1.491 10.538 -12.673 1.00 96.50 167 TYR A C 1
ATOM 1274 O O . TYR A 1 167 ? 2.409 11.324 -12.875 1.00 96.50 167 TYR A O 1
ATOM 1282 N N . MET A 1 168 ? 1.732 9.285 -12.273 1.00 98.00 168 MET A N 1
ATOM 1283 C CA . MET A 1 168 ? 3.086 8.753 -12.078 1.00 98.00 168 MET A CA 1
ATOM 1284 C C . MET A 1 168 ? 3.750 8.297 -13.386 1.00 98.00 168 MET A C 1
ATOM 1286 O O . MET A 1 168 ? 4.943 8.010 -13.388 1.00 98.00 168 MET A O 1
ATOM 1290 N N . THR A 1 169 ? 3.038 8.282 -14.521 1.00 97.94 169 THR A N 1
ATOM 1291 C CA . THR A 1 169 ? 3.617 7.899 -15.829 1.00 97.94 169 THR A CA 1
ATOM 1292 C C . THR A 1 169 ? 4.670 8.889 -16.319 1.00 97.94 169 THR A C 1
ATOM 1294 O O . THR A 1 169 ? 5.729 8.476 -16.783 1.00 97.94 169 THR A O 1
ATOM 1297 N N . GLY A 1 170 ? 4.404 10.193 -16.192 1.00 97.94 170 GLY A N 1
ATOM 1298 C CA . GLY A 1 170 ? 5.357 11.240 -16.572 1.00 97.94 170 GLY A CA 1
ATOM 1299 C C . GLY A 1 170 ? 6.647 11.183 -15.744 1.00 97.94 170 GLY A C 1
ATOM 1300 O O . GLY A 1 170 ? 7.725 11.087 -16.328 1.00 97.94 170 GLY A O 1
ATOM 1301 N N . PRO A 1 171 ? 6.560 11.175 -14.400 1.00 98.50 171 PRO A N 1
ATOM 1302 C CA . PRO A 1 171 ? 7.706 10.957 -13.523 1.00 98.50 171 PRO A CA 1
ATOM 1303 C C . PRO A 1 171 ? 8.439 9.643 -13.791 1.00 98.50 171 PRO A C 1
ATOM 1305 O O . PRO A 1 171 ? 9.661 9.646 -13.834 1.00 98.50 171 PRO A O 1
ATOM 1308 N N . ALA A 1 172 ? 7.729 8.537 -14.036 1.00 98.38 172 ALA A N 1
ATOM 1309 C CA . ALA A 1 172 ? 8.355 7.268 -14.403 1.00 98.38 172 ALA A CA 1
ATOM 1310 C C . ALA A 1 172 ? 9.211 7.406 -15.671 1.00 98.38 172 ALA A C 1
ATOM 1312 O O . ALA A 1 172 ? 10.379 7.032 -15.663 1.00 98.38 172 ALA A O 1
ATOM 1313 N N . LEU A 1 173 ? 8.668 8.010 -16.732 1.00 98.06 173 LEU A N 1
ATOM 1314 C CA . LEU A 1 173 ? 9.418 8.266 -17.962 1.00 98.06 173 LEU A CA 1
ATOM 1315 C C . LEU A 1 173 ? 10.648 9.146 -17.706 1.00 98.06 173 LEU A C 1
ATOM 1317 O O . LEU A 1 173 ? 11.731 8.846 -18.199 1.00 98.06 173 LEU A O 1
ATOM 1321 N N . LEU A 1 174 ? 10.488 10.204 -16.908 1.00 98.12 174 LEU A N 1
ATOM 1322 C CA . LEU A 1 174 ? 11.579 11.104 -16.546 1.00 98.12 174 LEU A CA 1
ATOM 1323 C C . LEU A 1 174 ? 12.683 10.381 -15.763 1.00 98.12 174 LEU A C 1
ATOM 1325 O O . LEU A 1 174 ? 13.855 10.540 -16.088 1.00 98.12 174 LEU A O 1
ATOM 1329 N N . ILE A 1 175 ? 12.319 9.575 -14.761 1.00 98.00 175 ILE A N 1
ATOM 1330 C CA . ILE A 1 175 ? 13.269 8.795 -13.960 1.00 98.00 175 ILE A CA 1
ATOM 1331 C C . ILE A 1 175 ? 13.998 7.788 -14.848 1.00 98.00 175 ILE A C 1
ATOM 1333 O O . ILE A 1 175 ? 15.218 7.720 -14.771 1.00 98.00 175 ILE A O 1
ATOM 1337 N N . ALA A 1 176 ? 13.290 7.055 -15.713 1.00 96.31 176 ALA A N 1
ATOM 1338 C CA . ALA A 1 176 ? 13.917 6.112 -16.638 1.00 96.31 176 ALA A CA 1
ATOM 1339 C C . ALA A 1 176 ? 14.960 6.813 -17.524 1.00 96.31 176 ALA A C 1
ATOM 1341 O O . ALA A 1 176 ? 16.103 6.379 -17.586 1.00 96.31 176 ALA A O 1
ATOM 1342 N N . VAL A 1 177 ? 14.603 7.951 -18.131 1.00 95.81 177 VAL A N 1
ATOM 1343 C CA . VAL A 1 177 ? 15.525 8.717 -18.982 1.00 95.81 177 VAL A CA 1
ATOM 1344 C C . VAL A 1 177 ? 16.730 9.238 -18.202 1.00 95.81 177 VAL A C 1
ATOM 1346 O O . VAL A 1 177 ? 17.863 9.049 -18.641 1.00 95.81 177 VAL A O 1
ATOM 1349 N N . ILE A 1 178 ? 16.505 9.887 -17.055 1.00 95.88 178 ILE A N 1
ATOM 1350 C CA . ILE A 1 178 ? 17.583 10.488 -16.260 1.00 95.88 178 ILE A CA 1
ATOM 1351 C C . ILE A 1 178 ? 18.513 9.411 -15.708 1.00 95.88 178 ILE A C 1
ATOM 1353 O O . ILE A 1 178 ? 19.723 9.556 -15.832 1.00 95.88 178 ILE A O 1
ATOM 1357 N N . MET A 1 179 ? 17.973 8.341 -15.122 1.00 94.88 179 MET A N 1
ATOM 1358 C CA . MET A 1 179 ? 18.793 7.309 -14.486 1.00 94.88 179 MET A CA 1
ATOM 1359 C C . MET A 1 179 ? 19.592 6.526 -15.524 1.00 94.88 179 MET A C 1
ATOM 1361 O O . MET A 1 179 ? 20.795 6.385 -15.347 1.00 94.88 179 MET A O 1
ATOM 1365 N N . THR A 1 180 ? 18.987 6.124 -16.649 1.00 91.00 180 THR A N 1
ATOM 1366 C CA . THR A 1 180 ? 19.739 5.486 -17.740 1.00 91.00 180 THR A CA 1
ATOM 1367 C C . THR A 1 180 ? 20.848 6.403 -18.251 1.00 91.00 180 THR A C 1
ATOM 1369 O O . THR A 1 180 ? 21.998 5.984 -18.319 1.00 91.00 180 THR A O 1
ATOM 1372 N N . LEU A 1 181 ? 20.548 7.678 -18.526 1.00 92.12 181 LEU A N 1
ATOM 1373 C CA . LEU A 1 181 ? 21.561 8.645 -18.951 1.00 92.12 181 LEU A CA 1
ATOM 1374 C C . LEU A 1 181 ? 22.707 8.766 -17.932 1.00 92.12 181 LEU A C 1
ATOM 1376 O O . LEU A 1 181 ? 23.878 8.711 -18.311 1.00 92.12 181 LEU A O 1
ATOM 1380 N N . SER A 1 182 ? 22.380 8.943 -16.651 1.00 90.12 182 SER A N 1
ATOM 1381 C CA . SER A 1 182 ? 23.360 9.075 -15.574 1.00 90.12 182 SER A CA 1
ATOM 1382 C C . SER A 1 182 ? 24.247 7.837 -15.470 1.00 90.12 182 SER A C 1
ATOM 1384 O O . SER A 1 182 ? 25.470 7.974 -15.494 1.00 90.12 182 SER A O 1
ATOM 1386 N N . THR A 1 183 ? 23.660 6.643 -15.435 1.00 87.38 183 THR A N 1
ATOM 1387 C CA . THR A 1 183 ? 24.398 5.383 -15.303 1.00 87.38 183 THR A CA 1
ATOM 1388 C C . THR A 1 183 ? 25.295 5.115 -16.511 1.00 87.38 183 THR A C 1
ATOM 1390 O O . THR A 1 183 ? 26.465 4.754 -16.333 1.00 87.38 183 THR A O 1
ATOM 1393 N N . THR A 1 184 ? 24.818 5.364 -17.738 1.00 86.75 184 THR A N 1
ATOM 1394 C CA . THR A 1 184 ? 25.618 5.198 -18.963 1.00 86.75 184 THR A CA 1
ATOM 1395 C C . THR A 1 184 ? 26.803 6.169 -18.991 1.00 86.75 184 THR A C 1
ATOM 1397 O O . THR A 1 184 ? 27.922 5.767 -19.316 1.00 86.75 184 THR A O 1
ATOM 1400 N N . VAL A 1 185 ? 26.612 7.431 -18.585 1.00 86.12 185 VAL A N 1
ATOM 1401 C CA . VAL A 1 185 ? 27.694 8.434 -18.545 1.00 86.12 185 VAL A CA 1
ATOM 1402 C C . VAL A 1 185 ? 28.708 8.139 -17.436 1.00 86.12 185 VAL A C 1
ATOM 1404 O O . VAL A 1 185 ? 29.914 8.221 -17.680 1.00 86.12 185 VAL A O 1
ATOM 1407 N N . ILE A 1 186 ? 28.252 7.774 -16.234 1.00 83.31 186 ILE A N 1
ATOM 1408 C CA . ILE A 1 186 ? 29.125 7.462 -15.090 1.00 83.31 186 ILE A CA 1
ATOM 1409 C C . ILE A 1 186 ? 29.973 6.220 -15.388 1.00 83.31 186 ILE A C 1
ATOM 1411 O O . ILE A 1 186 ? 31.191 6.240 -15.194 1.00 83.31 186 ILE A O 1
ATOM 1415 N N . THR A 1 187 ? 29.351 5.159 -15.905 1.00 78.50 187 THR A N 1
ATOM 1416 C CA . THR A 1 187 ? 30.031 3.885 -16.186 1.00 78.50 187 THR A CA 1
ATOM 1417 C C . THR A 1 187 ? 30.910 3.973 -17.432 1.00 78.50 187 THR A C 1
ATOM 1419 O O . THR A 1 187 ? 32.063 3.544 -17.414 1.00 78.50 187 THR A O 1
ATOM 1422 N N . GLY A 1 188 ? 30.393 4.566 -18.512 1.00 75.38 188 GLY A N 1
ATOM 1423 C CA . GLY A 1 188 ? 31.096 4.696 -19.788 1.00 75.38 188 GLY A CA 1
ATOM 1424 C C . GLY A 1 188 ? 32.157 5.799 -19.814 1.00 75.38 188 GLY A C 1
ATOM 1425 O O . GLY A 1 188 ? 32.959 5.842 -20.746 1.00 75.38 188 GLY A O 1
ATOM 1426 N N . ARG A 1 189 ? 32.171 6.700 -18.816 1.00 76.38 189 ARG A N 1
ATOM 1427 C CA . ARG A 1 189 ? 33.037 7.897 -18.726 1.00 76.38 189 ARG A CA 1
ATOM 1428 C C . ARG A 1 189 ? 33.002 8.794 -19.972 1.00 76.38 189 ARG A C 1
ATOM 1430 O O . ARG A 1 189 ? 33.939 9.551 -20.221 1.00 76.38 189 ARG A O 1
ATOM 1437 N N . ARG A 1 190 ? 31.937 8.706 -20.770 1.00 84.56 190 ARG A N 1
ATOM 1438 C CA . ARG A 1 190 ? 31.738 9.471 -22.005 1.00 84.56 190 ARG A CA 1
ATOM 1439 C C . ARG A 1 190 ? 30.252 9.633 -22.295 1.00 84.56 190 ARG A C 1
ATOM 1441 O O . ARG A 1 190 ? 29.444 8.807 -21.881 1.00 84.56 190 ARG A O 1
ATOM 1448 N N . PHE A 1 191 ? 29.912 10.675 -23.044 1.00 88.19 191 PHE A N 1
ATOM 1449 C CA . PHE A 1 191 ? 28.568 10.857 -23.580 1.00 88.19 191 PHE A CA 1
ATOM 1450 C C . PHE A 1 191 ? 28.494 10.236 -24.978 1.00 88.19 191 PHE A C 1
ATOM 1452 O O . PHE A 1 191 ? 29.153 10.711 -25.901 1.00 88.19 191 PHE A O 1
ATOM 1459 N N . ASP A 1 192 ? 27.719 9.161 -25.115 1.00 88.25 192 ASP A N 1
ATOM 1460 C CA . ASP A 1 192 ? 27.543 8.409 -26.360 1.00 88.25 192 ASP A CA 1
ATOM 1461 C C . ASP A 1 192 ? 26.038 8.292 -26.671 1.00 88.25 192 ASP A C 1
ATOM 1463 O O . ASP A 1 192 ? 25.347 7.473 -26.057 1.00 88.25 192 ASP A O 1
ATOM 1467 N N . PRO A 1 193 ? 25.498 9.127 -27.581 1.00 88.38 193 PRO A N 1
ATOM 1468 C CA . PRO A 1 193 ? 24.065 9.162 -27.873 1.00 88.38 193 PRO A CA 1
ATOM 1469 C C . PRO A 1 193 ? 23.506 7.837 -28.389 1.00 88.38 193 PRO A C 1
ATOM 1471 O O . PRO A 1 193 ? 22.344 7.526 -28.131 1.00 88.38 193 PRO A O 1
ATOM 1474 N N . VAL A 1 194 ? 24.318 7.067 -29.119 1.00 89.00 194 VAL A N 1
ATOM 1475 C CA . VAL A 1 194 ? 23.896 5.781 -29.682 1.00 89.00 194 VAL A CA 1
ATOM 1476 C C . VAL A 1 194 ? 23.724 4.772 -28.557 1.00 89.00 194 VAL A C 1
ATOM 1478 O O . VAL A 1 194 ? 22.687 4.117 -28.490 1.00 89.00 194 VAL A O 1
ATOM 1481 N N . LEU A 1 195 ? 24.690 4.716 -27.635 1.00 85.69 195 LEU A N 1
ATOM 1482 C CA . LEU A 1 195 ? 24.626 3.835 -26.470 1.00 85.69 195 LEU A CA 1
ATOM 1483 C C . LEU A 1 195 ? 23.458 4.195 -25.538 1.00 85.69 195 LEU A C 1
ATOM 1485 O O . LEU A 1 195 ? 22.699 3.324 -25.127 1.00 85.69 195 LEU A O 1
ATOM 1489 N N . ILE A 1 196 ? 23.253 5.487 -25.264 1.00 89.06 196 ILE A N 1
ATOM 1490 C CA . ILE A 1 196 ? 22.124 5.955 -24.443 1.00 89.06 196 ILE A CA 1
ATOM 1491 C C . ILE A 1 196 ? 20.789 5.584 -25.105 1.00 89.06 196 ILE A C 1
ATOM 1493 O O . ILE A 1 196 ? 19.870 5.102 -24.441 1.00 89.06 196 ILE A O 1
ATOM 1497 N N . GLY A 1 197 ? 20.679 5.787 -26.421 1.00 89.25 197 GLY A N 1
ATOM 1498 C CA . GLY A 1 197 ? 19.498 5.401 -27.188 1.00 89.25 197 GLY A CA 1
ATOM 1499 C C . GLY A 1 197 ? 19.236 3.894 -27.142 1.00 89.25 197 GLY A C 1
ATOM 1500 O O . GLY A 1 197 ? 18.089 3.484 -26.951 1.00 89.25 197 GLY A O 1
ATOM 1501 N N . SER A 1 198 ? 20.282 3.069 -27.259 1.00 87.94 198 SER A N 1
ATOM 1502 C CA . SER A 1 198 ? 20.145 1.617 -27.138 1.00 87.94 198 SER A CA 1
ATOM 1503 C C . SER A 1 198 ? 19.740 1.188 -25.730 1.00 87.94 198 SER A C 1
ATOM 1505 O O . SER A 1 198 ? 18.834 0.370 -25.598 1.00 87.94 198 SER A O 1
ATOM 1507 N N . ASP A 1 199 ? 20.334 1.768 -24.685 1.00 88.06 199 ASP A N 1
ATOM 1508 C CA . ASP A 1 199 ? 20.027 1.414 -23.295 1.00 88.06 199 ASP A CA 1
ATOM 1509 C C . ASP A 1 199 ? 18.568 1.743 -22.954 1.00 88.06 199 ASP A C 1
ATOM 1511 O O . ASP A 1 199 ? 17.859 0.923 -22.368 1.00 88.06 199 ASP A O 1
ATOM 1515 N N . LEU A 1 200 ? 18.073 2.903 -23.404 1.00 91.31 200 LEU A N 1
ATOM 1516 C CA . LEU A 1 200 ? 16.664 3.267 -23.258 1.00 91.31 200 LEU A CA 1
ATOM 1517 C C . LEU A 1 200 ? 15.749 2.302 -24.013 1.00 91.31 200 LEU A C 1
ATOM 1519 O O . LEU A 1 200 ? 14.767 1.826 -23.445 1.00 91.31 200 LEU A O 1
ATOM 1523 N N . LEU A 1 201 ? 16.065 1.971 -25.268 1.00 90.62 201 LEU A N 1
ATOM 1524 C CA . LEU A 1 201 ? 15.284 1.004 -26.043 1.00 90.62 201 LEU A CA 1
ATOM 1525 C C . LEU A 1 201 ? 15.206 -0.351 -25.323 1.00 90.62 201 LEU A C 1
ATOM 1527 O O . LEU A 1 201 ? 14.114 -0.900 -25.153 1.00 90.62 201 LEU A O 1
ATOM 1531 N N . PHE A 1 202 ? 16.343 -0.867 -24.853 1.00 88.69 202 PHE A N 1
ATOM 1532 C CA . PHE A 1 202 ? 16.396 -2.124 -24.112 1.00 88.69 202 PHE A CA 1
ATOM 1533 C C . PHE A 1 202 ? 15.684 -2.047 -22.762 1.00 88.69 202 PHE A C 1
ATOM 1535 O O . PHE A 1 202 ? 15.110 -3.049 -22.341 1.00 88.69 202 PHE A O 1
ATOM 1542 N N . PHE A 1 203 ? 15.626 -0.882 -22.116 1.00 91.31 203 PHE A N 1
ATOM 1543 C CA . PHE A 1 203 ? 14.816 -0.690 -20.916 1.00 91.31 203 PHE A CA 1
ATOM 1544 C C . PHE A 1 203 ? 13.316 -0.879 -21.198 1.00 91.31 203 PHE A C 1
ATOM 1546 O O . PHE A 1 203 ? 12.644 -1.624 -20.482 1.00 91.31 203 PHE A O 1
ATOM 1553 N N . PHE A 1 204 ? 12.781 -0.280 -22.270 1.00 93.12 204 PHE A N 1
ATOM 1554 C CA . PHE A 1 204 ? 11.376 -0.472 -22.663 1.00 93.12 204 PHE A CA 1
ATOM 1555 C C . PHE A 1 204 ? 11.081 -1.923 -23.072 1.00 93.12 204 PHE A C 1
ATOM 1557 O O . PHE A 1 204 ? 10.059 -2.485 -22.669 1.00 93.12 204 PHE A O 1
ATOM 1564 N N . ILE A 1 205 ? 11.992 -2.560 -23.816 1.00 89.88 205 ILE A N 1
ATOM 1565 C CA . ILE A 1 205 ? 11.885 -3.986 -24.159 1.00 89.88 205 ILE A CA 1
ATOM 1566 C C . ILE A 1 205 ? 11.902 -4.837 -22.883 1.00 89.88 205 ILE A C 1
ATOM 1568 O O . ILE A 1 205 ? 11.041 -5.696 -22.705 1.00 89.88 205 ILE A O 1
ATOM 1572 N N . GLY A 1 206 ? 12.822 -4.567 -21.956 1.00 87.69 206 GLY A N 1
ATOM 1573 C CA . GLY A 1 206 ? 12.906 -5.235 -20.660 1.00 87.69 206 GLY A CA 1
ATOM 1574 C C . GLY A 1 206 ? 11.619 -5.084 -19.849 1.00 87.69 206 GLY A C 1
ATOM 1575 O O . GLY A 1 206 ? 11.114 -6.064 -19.301 1.00 87.69 206 GLY A O 1
ATOM 1576 N N . ALA A 1 207 ? 11.015 -3.893 -19.845 1.00 93.25 207 ALA A N 1
ATOM 1577 C CA . ALA A 1 207 ? 9.719 -3.670 -19.215 1.00 93.25 207 ALA A CA 1
ATOM 1578 C C . ALA A 1 207 ? 8.603 -4.506 -19.856 1.00 93.25 207 ALA A C 1
ATOM 1580 O O . ALA A 1 207 ? 7.765 -5.058 -19.138 1.00 93.25 207 ALA A O 1
ATOM 1581 N N . ALA A 1 208 ? 8.608 -4.658 -21.183 1.00 91.69 208 ALA A N 1
ATOM 1582 C CA . ALA A 1 208 ? 7.652 -5.502 -21.897 1.00 91.69 208 ALA A CA 1
ATOM 1583 C C . ALA A 1 208 ? 7.850 -6.991 -21.570 1.00 91.69 208 ALA A C 1
ATOM 1585 O O . ALA A 1 208 ? 6.873 -7.706 -21.347 1.00 91.69 208 ALA A O 1
ATOM 1586 N N . VAL A 1 209 ? 9.103 -7.440 -21.465 1.00 87.12 209 VAL A N 1
ATOM 1587 C CA . VAL A 1 209 ? 9.479 -8.806 -21.070 1.00 87.12 209 VAL A CA 1
ATOM 1588 C C . VAL A 1 209 ? 9.008 -9.115 -19.646 1.00 87.12 209 VAL A C 1
ATOM 1590 O O . VAL A 1 209 ? 8.350 -10.131 -19.417 1.00 87.12 209 VAL A O 1
ATOM 1593 N N . VAL A 1 210 ? 9.274 -8.224 -18.688 1.00 89.94 210 VAL A N 1
ATOM 1594 C CA . VAL A 1 210 ? 8.836 -8.385 -17.292 1.00 89.94 210 VAL A CA 1
ATOM 1595 C C . VAL A 1 210 ? 7.312 -8.340 -17.184 1.00 89.94 210 VAL A C 1
ATOM 1597 O O . VAL A 1 2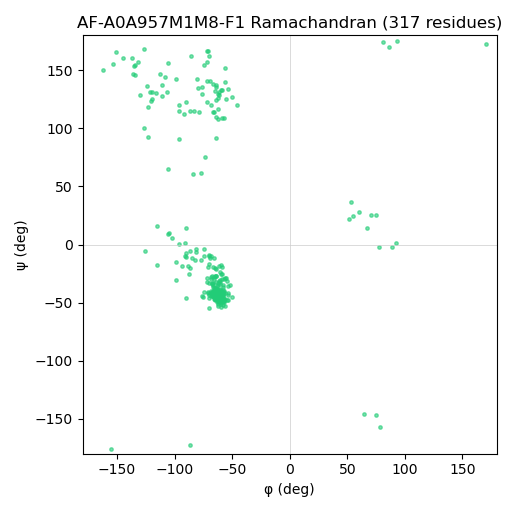10 ? 6.726 -9.147 -16.461 1.00 89.94 210 VAL A O 1
ATOM 1600 N N . PHE A 1 211 ? 6.655 -7.450 -17.934 1.00 93.12 211 PHE A N 1
ATOM 1601 C CA . PHE A 1 211 ? 5.198 -7.426 -18.035 1.00 93.12 211 PHE A CA 1
ATOM 1602 C C . PHE A 1 211 ? 4.653 -8.762 -18.553 1.00 93.12 211 PHE A C 1
ATOM 1604 O O . PHE A 1 211 ? 3.748 -9.322 -17.937 1.00 93.12 211 PHE A O 1
ATOM 1611 N N . ALA A 1 212 ? 5.214 -9.300 -19.639 1.00 88.62 212 ALA A N 1
ATOM 1612 C CA . ALA A 1 212 ? 4.798 -10.582 -20.194 1.00 88.62 212 ALA A CA 1
ATOM 1613 C C . ALA A 1 212 ? 4.974 -11.715 -19.172 1.00 88.62 212 ALA A C 1
ATOM 1615 O O . ALA A 1 212 ? 4.045 -12.495 -18.973 1.00 88.62 212 ALA A O 1
ATOM 1616 N N . ALA A 1 213 ? 6.109 -11.759 -18.466 1.00 85.31 213 ALA A N 1
ATOM 1617 C CA . ALA A 1 213 ? 6.390 -12.735 -17.413 1.00 85.31 213 ALA A CA 1
ATOM 1618 C C . ALA A 1 213 ? 5.371 -12.669 -16.260 1.00 85.31 213 ALA A C 1
ATOM 1620 O O . ALA A 1 213 ? 4.763 -13.679 -15.893 1.00 85.31 213 ALA A O 1
ATOM 1621 N N . GLY A 1 214 ? 5.141 -11.470 -15.713 1.00 88.38 214 GLY A N 1
ATOM 1622 C CA . GLY A 1 214 ? 4.176 -11.247 -14.636 1.00 88.38 214 GLY A CA 1
ATOM 1623 C C . GLY A 1 214 ? 2.740 -11.544 -15.070 1.00 88.38 214 GLY A C 1
ATOM 1624 O O . GLY A 1 214 ? 1.978 -12.175 -14.336 1.00 88.38 214 GLY A O 1
ATOM 1625 N N . TRP A 1 215 ? 2.378 -11.168 -16.297 1.00 89.75 215 TRP A N 1
ATOM 1626 C CA . TRP A 1 215 ? 1.067 -11.461 -16.866 1.00 89.75 215 TRP A CA 1
ATOM 1627 C C . TRP A 1 215 ? 0.862 -12.961 -17.100 1.00 89.75 215 TRP A C 1
ATOM 1629 O O . TRP A 1 215 ? -0.230 -13.472 -16.858 1.00 89.75 215 TRP A O 1
ATOM 1639 N N . LEU A 1 216 ? 1.894 -13.704 -17.509 1.00 85.38 216 LEU A N 1
ATOM 1640 C CA . LEU A 1 216 ? 1.803 -15.154 -17.696 1.00 85.38 216 LEU A CA 1
ATOM 1641 C C . LEU A 1 216 ? 1.471 -15.874 -16.381 1.00 85.38 216 LEU A C 1
ATOM 1643 O O . LEU A 1 216 ? 0.704 -16.836 -16.389 1.00 85.38 216 LEU A O 1
ATOM 1647 N N . LEU A 1 217 ? 1.981 -15.349 -15.264 1.00 84.06 217 LEU A N 1
ATOM 1648 C CA . LEU A 1 217 ? 1.774 -15.866 -13.912 1.00 84.06 217 LEU A CA 1
ATOM 1649 C C . LEU A 1 217 ? 0.404 -15.555 -13.312 1.00 84.06 217 LEU A C 1
ATOM 1651 O O . LEU A 1 217 ? -0.182 -16.411 -12.646 1.00 84.06 217 LEU A O 1
ATOM 1655 N N . THR A 1 218 ? -0.080 -14.321 -13.465 1.00 87.38 218 THR A N 1
ATOM 1656 C CA . THR A 1 218 ? -1.283 -13.869 -12.745 1.00 87.38 218 THR A CA 1
ATOM 1657 C C . THR A 1 218 ? -2.468 -13.553 -13.633 1.00 87.38 218 THR A C 1
ATOM 1659 O O . THR A 1 218 ? -3.584 -13.480 -13.119 1.00 87.38 218 THR A O 1
ATOM 1662 N N . LYS A 1 219 ? -2.249 -13.361 -14.939 1.00 88.88 219 LYS A N 1
ATOM 1663 C CA . LYS A 1 219 ? -3.228 -12.809 -15.889 1.00 88.88 219 LYS A CA 1
ATOM 1664 C C . LYS A 1 219 ? -3.772 -11.442 -15.451 1.00 88.88 219 LYS A C 1
ATOM 1666 O O . LYS A 1 219 ? -4.873 -11.057 -15.831 1.00 88.88 219 LYS A O 1
ATOM 1671 N N . ARG A 1 220 ? -2.996 -10.711 -14.642 1.00 89.38 220 ARG A N 1
ATOM 1672 C CA . ARG A 1 220 ? -3.303 -9.374 -14.120 1.00 89.38 220 ARG A CA 1
ATOM 1673 C C . ARG A 1 220 ? -2.172 -8.399 -14.425 1.00 89.38 220 ARG A C 1
ATOM 1675 O O . ARG A 1 220 ? -1.065 -8.798 -14.790 1.00 89.38 220 ARG A O 1
ATOM 1682 N N . GLY A 1 221 ? -2.458 -7.119 -14.211 1.00 89.56 221 GLY A N 1
ATOM 1683 C CA . GLY A 1 221 ? -1.542 -6.021 -14.489 1.00 89.56 221 GLY A CA 1
ATOM 1684 C C . GLY A 1 221 ? -1.628 -5.542 -15.936 1.00 89.56 221 GLY A C 1
ATOM 1685 O O . GLY A 1 221 ? -2.261 -6.153 -16.794 1.00 89.56 221 GLY A O 1
ATOM 1686 N N . THR A 1 222 ? -0.978 -4.416 -16.193 1.00 94.81 222 THR A N 1
ATOM 1687 C CA . THR A 1 222 ? -0.901 -3.773 -17.512 1.00 94.81 222 THR A CA 1
ATOM 1688 C C . THR A 1 222 ? 0.534 -3.347 -17.747 1.00 94.81 222 THR A C 1
ATOM 1690 O O . THR A 1 222 ? 1.217 -3.014 -16.777 1.00 94.81 222 THR A O 1
ATOM 1693 N N . TYR A 1 223 ? 0.951 -3.240 -19.005 1.00 95.62 223 TYR A N 1
ATOM 1694 C CA . TYR A 1 223 ? 2.289 -2.764 -19.345 1.00 95.62 223 TYR A CA 1
ATOM 1695 C C . TYR A 1 223 ? 2.651 -1.450 -18.634 1.00 95.62 223 TYR A C 1
ATOM 1697 O O . TYR A 1 223 ? 3.715 -1.349 -18.037 1.00 95.62 223 TYR A O 1
ATOM 1705 N N . THR A 1 224 ? 1.747 -0.465 -18.611 1.00 96.69 224 THR A N 1
ATOM 1706 C CA . THR A 1 224 ? 2.016 0.851 -18.006 1.00 96.69 224 THR A CA 1
ATOM 1707 C C . THR A 1 224 ? 2.242 0.780 -16.496 1.00 96.69 224 THR A C 1
ATOM 1709 O O . THR A 1 224 ? 3.178 1.393 -15.991 1.00 96.69 224 THR A O 1
ATOM 1712 N N . ARG A 1 225 ? 1.457 -0.031 -15.779 1.00 97.12 225 ARG A N 1
ATOM 1713 C CA . ARG A 1 225 ? 1.680 -0.346 -14.355 1.00 97.12 225 ARG A CA 1
ATOM 1714 C C . ARG A 1 225 ? 3.078 -0.924 -14.112 1.00 97.12 225 ARG A C 1
ATOM 1716 O O . ARG A 1 225 ? 3.779 -0.473 -13.209 1.00 97.12 225 ARG A O 1
ATOM 1723 N N . THR A 1 226 ? 3.490 -1.891 -14.932 1.00 96.69 226 THR A N 1
ATOM 1724 C CA . THR A 1 226 ? 4.809 -2.534 -14.837 1.00 96.69 226 THR A CA 1
ATOM 1725 C C . THR A 1 226 ? 5.933 -1.559 -15.177 1.00 96.69 226 THR A C 1
ATOM 1727 O O . THR A 1 226 ? 6.899 -1.454 -14.429 1.00 96.69 226 THR A O 1
ATOM 1730 N N . PHE A 1 227 ? 5.773 -0.771 -16.240 1.00 98.00 227 PHE A N 1
ATOM 1731 C CA . PHE A 1 227 ? 6.708 0.279 -16.636 1.00 98.00 227 PHE A CA 1
ATOM 1732 C C . PHE A 1 227 ? 6.937 1.303 -15.517 1.00 98.00 227 PHE A C 1
ATOM 1734 O O . PHE A 1 227 ? 8.086 1.613 -15.205 1.00 98.00 227 PHE A O 1
ATOM 1741 N N . ARG A 1 228 ? 5.871 1.793 -14.864 1.00 98.31 228 ARG A N 1
ATOM 1742 C CA . ARG A 1 228 ? 6.001 2.719 -13.726 1.00 98.31 228 ARG A CA 1
ATOM 1743 C C . ARG A 1 228 ? 6.785 2.096 -12.580 1.00 98.31 228 ARG A C 1
ATOM 1745 O O . ARG A 1 228 ? 7.709 2.723 -12.077 1.00 98.31 228 ARG A O 1
ATOM 1752 N N . ALA A 1 229 ? 6.444 0.865 -12.200 1.00 97.69 229 ALA A N 1
ATOM 1753 C CA . ALA A 1 229 ? 7.129 0.153 -11.128 1.00 97.69 229 ALA A CA 1
ATOM 1754 C C . ALA A 1 229 ? 8.632 -0.005 -11.404 1.00 97.69 229 ALA A C 1
ATOM 1756 O O . ALA A 1 229 ? 9.449 0.301 -10.539 1.00 97.69 229 ALA A O 1
ATOM 1757 N N . LEU A 1 230 ? 8.997 -0.428 -12.617 1.00 97.44 230 LEU A N 1
ATOM 1758 C CA . LEU A 1 230 ? 10.394 -0.588 -13.024 1.00 97.44 230 LEU A CA 1
ATOM 1759 C C . LEU A 1 230 ? 11.133 0.746 -13.083 1.00 97.44 230 LEU A C 1
ATOM 1761 O O . LEU A 1 230 ? 12.259 0.845 -12.610 1.00 97.44 230 LEU A O 1
ATOM 1765 N N . SER A 1 231 ? 10.492 1.786 -13.612 1.00 98.06 231 SER A N 1
ATOM 1766 C CA . SER A 1 231 ? 11.105 3.111 -13.708 1.00 98.06 231 SER A CA 1
ATOM 1767 C C . SER A 1 231 ? 11.345 3.727 -12.331 1.00 98.06 231 SER A C 1
ATOM 1769 O O . SER A 1 231 ? 12.417 4.256 -12.081 1.00 98.06 231 SER A O 1
ATOM 1771 N N . PHE A 1 232 ? 10.402 3.604 -11.394 1.00 98.50 232 PHE A N 1
ATOM 1772 C CA . PHE A 1 232 ? 10.631 4.042 -10.012 1.00 98.50 232 PHE A CA 1
ATOM 1773 C C . PHE A 1 232 ? 11.668 3.175 -9.285 1.00 98.50 232 PHE A C 1
ATOM 1775 O O . PHE A 1 232 ? 12.372 3.686 -8.419 1.00 98.50 232 PHE A O 1
ATOM 1782 N N . ALA A 1 233 ? 11.829 1.899 -9.651 1.00 97.62 233 ALA A N 1
ATOM 1783 C CA . ALA A 1 233 ? 12.920 1.073 -9.134 1.00 97.62 233 ALA A CA 1
ATOM 1784 C C . ALA A 1 233 ? 14.305 1.560 -9.603 1.00 97.62 233 ALA A C 1
ATOM 1786 O O . ALA A 1 233 ? 15.253 1.506 -8.822 1.00 97.62 233 ALA A O 1
ATOM 1787 N N . GLN A 1 234 ? 14.420 2.122 -10.816 1.00 96.44 234 GLN A N 1
ATOM 1788 C CA . GLN A 1 234 ? 15.659 2.754 -11.306 1.00 96.44 234 GLN A CA 1
ATOM 1789 C C . GLN A 1 234 ? 16.097 3.946 -10.444 1.00 96.44 234 GLN A C 1
ATOM 1791 O O . GLN A 1 234 ? 17.263 4.322 -10.471 1.00 96.44 234 GLN A O 1
ATOM 1796 N N . PHE A 1 235 ? 15.204 4.524 -9.632 1.00 97.56 235 PHE A N 1
ATOM 1797 C CA . PHE A 1 235 ? 15.561 5.618 -8.729 1.00 97.56 235 PHE A CA 1
ATOM 1798 C C . PHE A 1 235 ? 16.655 5.231 -7.716 1.00 97.56 235 PHE A C 1
ATOM 1800 O O . PHE A 1 235 ? 17.325 6.112 -7.187 1.00 97.56 235 PHE A O 1
ATOM 1807 N N . VAL A 1 236 ? 16.909 3.932 -7.496 1.00 97.44 236 VAL A N 1
ATOM 1808 C CA . VAL A 1 236 ? 18.070 3.439 -6.732 1.00 97.44 236 VAL A CA 1
ATOM 1809 C C . VAL A 1 236 ? 19.408 3.969 -7.254 1.00 97.44 236 VAL A C 1
ATOM 1811 O O . VAL A 1 236 ? 20.318 4.213 -6.461 1.00 97.44 236 VAL A O 1
ATOM 1814 N N . TYR A 1 237 ? 19.517 4.223 -8.561 1.00 95.56 237 TYR A N 1
ATOM 1815 C CA . TYR A 1 237 ? 20.745 4.710 -9.186 1.00 95.56 237 TYR A CA 1
ATOM 1816 C C . TYR A 1 237 ? 21.085 6.155 -8.817 1.00 95.56 237 TYR A C 1
ATOM 1818 O O . TYR A 1 237 ? 22.216 6.584 -9.020 1.00 95.56 237 TYR A O 1
ATOM 1826 N N . VAL A 1 238 ? 20.190 6.883 -8.137 1.00 94.62 238 VAL A N 1
ATOM 1827 C CA . VAL A 1 238 ? 20.557 8.155 -7.496 1.00 94.62 238 VAL A CA 1
ATOM 1828 C C . VAL A 1 238 ? 21.730 7.972 -6.521 1.00 94.62 238 VAL A C 1
ATOM 1830 O O . VAL A 1 238 ? 22.546 8.872 -6.349 1.00 94.62 238 VAL A O 1
ATOM 1833 N N . LEU A 1 239 ? 21.872 6.783 -5.923 1.00 94.19 239 LEU A N 1
ATOM 1834 C CA . LEU A 1 239 ? 22.959 6.456 -5.004 1.00 94.19 239 LEU A CA 1
ATOM 1835 C C . LEU A 1 239 ? 24.310 6.239 -5.709 1.00 94.19 239 LEU A C 1
ATOM 1837 O O . LEU A 1 239 ? 25.336 6.189 -5.029 1.00 94.19 239 LEU A O 1
ATOM 1841 N N . GLU A 1 240 ? 24.355 6.155 -7.046 1.00 90.81 240 GLU A N 1
ATOM 1842 C CA . GLU A 1 240 ? 25.610 5.998 -7.799 1.00 90.81 240 GLU A CA 1
ATOM 1843 C C . GLU A 1 240 ? 26.577 7.163 -7.574 1.00 90.81 240 GLU A C 1
ATOM 1845 O O . GLU A 1 240 ? 27.791 6.978 -7.653 1.00 90.81 240 GLU A O 1
ATOM 1850 N N . MET A 1 241 ? 26.079 8.339 -7.176 1.00 88.62 241 MET A N 1
ATOM 1851 C CA . MET A 1 241 ? 26.933 9.465 -6.782 1.00 88.62 241 MET A CA 1
ATOM 1852 C C . MET A 1 241 ? 27.921 9.101 -5.657 1.00 88.62 241 MET A C 1
ATOM 1854 O O . MET A 1 241 ? 29.021 9.648 -5.597 1.00 88.62 241 MET A O 1
ATOM 1858 N N . PHE A 1 242 ? 27.563 8.145 -4.791 1.00 90.44 242 PHE A N 1
ATOM 1859 C CA . PHE A 1 242 ? 28.412 7.673 -3.695 1.00 90.44 242 PHE A CA 1
ATOM 1860 C C . PHE A 1 242 ? 29.406 6.586 -4.126 1.00 90.44 242 PHE A C 1
ATOM 1862 O O . PHE A 1 242 ? 30.342 6.296 -3.381 1.00 90.44 242 PHE A O 1
ATOM 1869 N N . VAL A 1 243 ? 29.263 6.010 -5.327 1.00 87.12 243 VAL A N 1
ATOM 1870 C CA . VAL A 1 243 ? 30.210 5.018 -5.872 1.00 87.12 243 VAL A CA 1
ATOM 1871 C C . VAL A 1 243 ? 31.581 5.649 -6.130 1.00 87.12 243 VAL A C 1
ATOM 1873 O O . VAL A 1 243 ? 32.608 4.985 -6.008 1.00 87.12 243 VAL A O 1
ATOM 1876 N N . LEU A 1 244 ? 31.619 6.957 -6.397 1.00 83.81 244 LEU A N 1
ATOM 1877 C CA . LEU A 1 244 ? 32.852 7.718 -6.618 1.00 83.81 244 LEU A CA 1
ATOM 1878 C C . LEU A 1 244 ? 33.721 7.861 -5.354 1.00 83.81 244 LEU A C 1
ATOM 1880 O O . LEU A 1 244 ? 34.865 8.305 -5.448 1.00 83.81 244 LEU A O 1
ATOM 1884 N N . LEU A 1 245 ? 33.212 7.488 -4.172 1.00 87.50 245 LEU A N 1
ATOM 1885 C CA . LEU A 1 245 ? 33.953 7.548 -2.915 1.00 87.50 245 LEU A CA 1
ATOM 1886 C C . LEU A 1 245 ? 34.924 6.353 -2.800 1.00 87.50 245 LEU A C 1
ATOM 1888 O O . LEU A 1 245 ? 34.470 5.220 -2.607 1.00 87.50 245 LEU A O 1
ATOM 1892 N N . PRO A 1 246 ? 36.259 6.571 -2.811 1.00 84.62 246 PRO A N 1
ATOM 1893 C CA . PRO A 1 246 ? 37.246 5.493 -2.967 1.00 84.62 246 PRO A CA 1
ATOM 1894 C C . PRO A 1 246 ? 37.189 4.387 -1.906 1.00 84.62 246 PRO A C 1
ATOM 1896 O O . PRO A 1 246 ? 37.612 3.265 -2.157 1.00 84.62 246 PRO A O 1
ATOM 1899 N N . ARG A 1 247 ? 36.687 4.697 -0.704 1.00 92.38 247 ARG A N 1
ATOM 1900 C CA . ARG A 1 247 ? 36.653 3.762 0.432 1.00 92.38 247 ARG A CA 1
ATOM 1901 C C . ARG A 1 247 ? 35.409 2.882 0.474 1.00 92.38 247 ARG A C 1
ATOM 1903 O O . ARG A 1 247 ? 35.456 1.822 1.084 1.00 92.38 247 ARG A O 1
ATOM 1910 N N . ILE A 1 248 ? 34.302 3.334 -0.117 1.00 92.31 248 ILE A N 1
ATOM 1911 C CA . ILE A 1 248 ? 32.996 2.676 0.029 1.00 92.31 248 ILE A CA 1
ATOM 1912 C C . ILE A 1 248 ? 32.339 2.322 -1.305 1.00 92.31 248 ILE A C 1
ATOM 1914 O O . ILE A 1 248 ? 31.316 1.647 -1.292 1.00 92.31 248 ILE A O 1
ATOM 1918 N N . GLY A 1 249 ? 32.918 2.714 -2.446 1.00 88.94 249 GLY A N 1
ATOM 1919 C CA . GLY A 1 249 ? 32.281 2.564 -3.755 1.00 88.94 249 GLY A CA 1
ATOM 1920 C C . GLY A 1 249 ? 31.822 1.140 -4.078 1.00 88.94 249 GLY A C 1
ATOM 1921 O O . GLY A 1 249 ? 30.682 0.946 -4.490 1.00 88.94 249 GLY A O 1
ATOM 1922 N N . GLY A 1 250 ? 32.649 0.129 -3.789 1.00 90.06 250 GLY A N 1
ATOM 1923 C CA . GLY A 1 250 ? 32.269 -1.276 -3.989 1.00 90.06 250 GLY A CA 1
ATOM 1924 C C . GLY A 1 250 ? 31.112 -1.736 -3.089 1.00 90.06 250 GLY A C 1
ATOM 1925 O O . GLY A 1 250 ? 30.217 -2.443 -3.546 1.00 90.06 250 GLY A O 1
ATOM 1926 N N . ALA A 1 251 ? 31.081 -1.292 -1.828 1.00 93.50 251 ALA A N 1
ATOM 1927 C CA . ALA A 1 251 ? 29.983 -1.598 -0.909 1.00 93.50 251 ALA A CA 1
ATOM 1928 C C . ALA A 1 251 ? 28.681 -0.897 -1.331 1.00 93.50 251 ALA A C 1
ATOM 1930 O O . ALA A 1 251 ? 27.614 -1.507 -1.294 1.00 93.50 251 ALA A O 1
ATOM 1931 N N . VAL A 1 252 ? 28.775 0.355 -1.791 1.00 93.25 252 VAL A N 1
ATOM 1932 C CA . VAL A 1 252 ? 27.645 1.109 -2.352 1.00 93.25 252 VAL A CA 1
ATOM 1933 C C . VAL A 1 252 ? 27.097 0.405 -3.590 1.00 93.25 252 VAL A C 1
ATOM 1935 O O . VAL A 1 252 ? 25.889 0.240 -3.701 1.00 93.25 252 VAL A O 1
ATOM 1938 N N . GLN A 1 253 ? 27.955 -0.072 -4.493 1.00 91.38 253 GLN A N 1
ATOM 1939 C CA . GLN A 1 253 ? 27.514 -0.778 -5.695 1.00 91.38 253 GLN A CA 1
ATOM 1940 C C . GLN A 1 253 ? 26.788 -2.091 -5.363 1.00 91.38 253 GLN A C 1
ATOM 1942 O O . GLN A 1 253 ? 25.736 -2.374 -5.936 1.00 91.38 253 GLN A O 1
ATOM 1947 N N . LEU A 1 254 ? 27.298 -2.864 -4.397 1.00 92.62 254 LEU A N 1
ATOM 1948 C CA . LEU A 1 254 ? 26.616 -4.066 -3.910 1.00 92.62 254 LEU A CA 1
ATOM 1949 C C . LEU A 1 254 ? 25.260 -3.727 -3.273 1.00 92.62 254 LEU A C 1
ATOM 1951 O O . LEU A 1 254 ? 24.276 -4.432 -3.495 1.00 92.62 254 LEU A O 1
ATOM 1955 N N . PHE A 1 255 ? 25.197 -2.633 -2.512 1.00 95.19 255 PHE A N 1
ATOM 1956 C CA . PHE A 1 255 ? 23.959 -2.148 -1.912 1.00 95.19 255 PHE A CA 1
ATOM 1957 C C . PHE A 1 255 ? 22.937 -1.712 -2.969 1.00 95.19 255 PHE A C 1
ATOM 1959 O O . PHE A 1 255 ? 21.781 -2.116 -2.885 1.00 95.19 255 PHE A O 1
ATOM 1966 N N . ILE A 1 256 ? 23.357 -0.961 -3.993 1.00 94.94 256 ILE A N 1
ATOM 1967 C CA . ILE A 1 256 ? 22.515 -0.558 -5.132 1.00 94.94 256 ILE A CA 1
ATOM 1968 C C . ILE A 1 256 ? 21.966 -1.788 -5.852 1.00 94.94 256 ILE A C 1
ATOM 1970 O O . ILE A 1 256 ? 20.774 -1.834 -6.144 1.00 94.94 256 ILE A O 1
ATOM 1974 N N . LEU A 1 257 ? 22.798 -2.804 -6.096 1.00 93.00 257 LEU A N 1
ATOM 1975 C CA . LEU A 1 257 ? 22.365 -4.048 -6.731 1.00 93.00 257 LEU A CA 1
ATOM 1976 C C . LEU A 1 257 ? 21.294 -4.765 -5.895 1.00 93.00 257 LEU A C 1
ATOM 1978 O O . LEU A 1 257 ? 20.241 -5.130 -6.418 1.00 93.00 257 LEU A O 1
ATOM 1982 N N . ALA A 1 258 ? 21.544 -4.947 -4.595 1.00 93.94 258 ALA A N 1
ATOM 1983 C CA . ALA A 1 258 ? 20.616 -5.628 -3.696 1.00 93.94 258 ALA A CA 1
ATOM 1984 C C . ALA A 1 258 ? 19.298 -4.852 -3.539 1.00 93.94 258 ALA A C 1
ATOM 1986 O O . ALA A 1 258 ? 18.214 -5.425 -3.658 1.00 93.94 258 ALA A O 1
ATOM 1987 N N . LEU A 1 259 ? 19.379 -3.539 -3.314 1.00 96.62 259 LEU A N 1
ATOM 1988 C CA . LEU A 1 259 ? 18.212 -2.680 -3.157 1.00 96.62 259 LEU A CA 1
ATOM 1989 C C . LEU A 1 259 ? 17.425 -2.558 -4.466 1.00 96.62 259 LEU A C 1
ATOM 1991 O O . LEU A 1 259 ? 16.206 -2.702 -4.455 1.00 96.62 259 LEU A O 1
ATOM 1995 N N . GLY A 1 260 ? 18.103 -2.375 -5.599 1.00 95.19 260 GLY A N 1
ATOM 1996 C CA . GLY A 1 260 ? 17.483 -2.312 -6.922 1.00 95.19 260 GLY A CA 1
ATOM 1997 C C . GLY A 1 260 ? 16.748 -3.601 -7.278 1.00 95.19 260 GLY A C 1
ATOM 1998 O O . GLY A 1 260 ? 15.632 -3.553 -7.804 1.00 95.19 260 GLY A O 1
ATOM 1999 N N . PHE A 1 261 ? 17.314 -4.756 -6.912 1.00 94.12 261 PHE A N 1
ATOM 2000 C CA . PHE A 1 261 ? 16.633 -6.043 -7.021 1.00 94.12 261 PHE A CA 1
ATOM 2001 C C . PHE A 1 261 ? 15.350 -6.084 -6.177 1.00 94.12 261 PHE A C 1
ATOM 2003 O O . PHE A 1 261 ? 14.288 -6.423 -6.700 1.00 94.12 261 PHE A O 1
ATOM 2010 N N . LEU A 1 262 ? 15.416 -5.696 -4.898 1.00 95.12 262 LEU A N 1
ATOM 2011 C CA . LEU A 1 262 ? 14.251 -5.681 -4.004 1.00 95.12 262 LEU A CA 1
ATOM 2012 C C . LEU A 1 262 ? 13.166 -4.703 -4.474 1.00 95.12 262 LEU A C 1
ATOM 2014 O O . LEU A 1 262 ? 11.989 -5.061 -4.487 1.00 95.12 262 LEU A O 1
ATOM 2018 N N . MET A 1 263 ? 13.547 -3.498 -4.906 1.00 97.38 263 MET A N 1
ATOM 2019 C CA . MET A 1 263 ? 12.623 -2.495 -5.440 1.00 97.38 263 MET A CA 1
ATOM 2020 C C . MET A 1 263 ? 11.940 -2.988 -6.715 1.00 97.38 263 MET A C 1
ATOM 2022 O O . MET A 1 263 ? 10.721 -2.881 -6.846 1.00 97.38 263 MET A O 1
ATOM 2026 N N . THR A 1 264 ? 12.707 -3.573 -7.637 1.00 94.50 264 THR A N 1
ATOM 2027 C CA . THR A 1 264 ? 12.177 -4.172 -8.868 1.00 94.50 264 THR A CA 1
ATOM 2028 C C . THR A 1 264 ? 11.200 -5.292 -8.538 1.00 94.50 264 THR A C 1
ATOM 2030 O O . THR A 1 264 ? 10.086 -5.325 -9.058 1.00 94.50 264 THR A O 1
ATOM 2033 N N . TRP A 1 265 ? 11.578 -6.189 -7.629 1.00 93.62 265 TRP A N 1
ATOM 2034 C CA . TRP A 1 265 ? 10.744 -7.314 -7.230 1.00 93.62 265 TRP A CA 1
ATOM 2035 C C . TRP A 1 265 ? 9.433 -6.856 -6.579 1.00 93.62 265 TRP A C 1
ATOM 2037 O O . TRP A 1 265 ? 8.356 -7.270 -7.019 1.00 93.62 265 TRP A O 1
ATOM 2047 N N . LEU A 1 266 ? 9.495 -5.969 -5.582 1.00 94.69 266 LEU A N 1
ATOM 2048 C CA . LEU A 1 266 ? 8.313 -5.457 -4.889 1.00 94.69 266 LEU A CA 1
ATOM 2049 C C . LEU A 1 266 ? 7.420 -4.631 -5.825 1.00 94.69 266 LEU A C 1
ATOM 2051 O O . LEU A 1 266 ? 6.196 -4.788 -5.813 1.00 94.69 266 LEU A O 1
ATOM 2055 N N . GLY A 1 267 ? 8.020 -3.810 -6.687 1.00 96.00 267 GLY A N 1
ATOM 2056 C CA . GLY A 1 267 ? 7.309 -3.034 -7.697 1.00 96.00 267 GLY A CA 1
ATOM 2057 C C . GLY A 1 267 ? 6.565 -3.917 -8.700 1.00 96.00 267 GLY A C 1
ATOM 2058 O O . GLY A 1 267 ? 5.369 -3.723 -8.917 1.00 96.00 267 GLY A O 1
ATOM 2059 N N . VAL A 1 268 ? 7.225 -4.929 -9.268 1.00 93.69 268 VAL A N 1
ATOM 2060 C CA . VAL A 1 268 ? 6.607 -5.866 -10.225 1.00 93.69 268 VAL A CA 1
ATOM 2061 C C . VAL A 1 268 ? 5.523 -6.708 -9.550 1.00 93.69 268 VAL A C 1
ATOM 2063 O O . VAL A 1 268 ? 4.433 -6.865 -10.105 1.00 93.69 268 VAL A O 1
ATOM 2066 N N . ALA A 1 269 ? 5.769 -7.196 -8.331 1.00 94.25 269 ALA A N 1
ATOM 2067 C CA . ALA A 1 269 ? 4.757 -7.909 -7.552 1.00 94.25 269 ALA A CA 1
ATOM 2068 C C . ALA A 1 269 ? 3.507 -7.044 -7.330 1.00 94.25 269 ALA A C 1
ATOM 2070 O O . ALA A 1 269 ? 2.383 -7.534 -7.446 1.00 94.25 269 ALA A O 1
ATOM 2071 N N . THR A 1 270 ? 3.697 -5.747 -7.085 1.00 95.38 270 THR A N 1
ATOM 2072 C CA . THR A 1 270 ? 2.611 -4.776 -6.908 1.00 95.38 270 THR A CA 1
ATOM 2073 C C . THR A 1 270 ? 1.888 -4.480 -8.227 1.00 95.38 270 THR A C 1
ATOM 2075 O O . THR A 1 270 ? 0.657 -4.472 -8.269 1.00 95.38 270 THR A O 1
ATOM 2078 N N . ALA A 1 271 ? 2.622 -4.323 -9.333 1.00 95.56 271 ALA A N 1
ATOM 2079 C CA . ALA A 1 271 ? 2.068 -4.083 -10.668 1.00 95.56 271 ALA A CA 1
ATOM 2080 C C . ALA A 1 271 ? 1.148 -5.213 -11.159 1.00 95.56 271 ALA A C 1
ATOM 2082 O O . ALA A 1 271 ? 0.155 -4.939 -11.838 1.00 95.56 271 ALA A O 1
ATOM 2083 N N . HIS A 1 272 ? 1.460 -6.455 -10.781 1.00 94.56 272 HIS A N 1
ATOM 2084 C CA . HIS A 1 272 ? 0.742 -7.668 -11.182 1.00 94.56 272 HIS A CA 1
ATOM 2085 C C . HIS A 1 272 ? -0.134 -8.282 -10.076 1.00 94.56 272 HIS A C 1
ATOM 2087 O O . HIS A 1 272 ? -0.654 -9.386 -10.258 1.00 94.56 272 HIS A O 1
ATOM 2093 N N . GLU A 1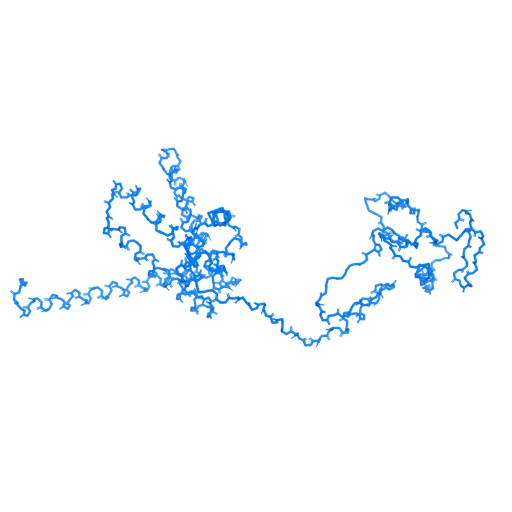 273 ? -0.305 -7.582 -8.947 1.00 92.50 273 GLU A N 1
ATOM 2094 C CA . GLU A 1 273 ? -1.100 -8.010 -7.782 1.00 92.50 273 GLU A CA 1
ATOM 2095 C C . GLU A 1 273 ? -0.725 -9.405 -7.246 1.00 92.50 273 GLU A C 1
ATOM 2097 O O . GLU A 1 273 ? -1.572 -10.190 -6.806 1.00 92.50 273 GLU A O 1
ATOM 2102 N N . VAL A 1 274 ? 0.563 -9.736 -7.286 1.00 88.44 274 VAL A N 1
ATOM 2103 C CA . VAL A 1 274 ? 1.065 -11.054 -6.902 1.00 88.44 274 VAL A CA 1
ATOM 2104 C C . VAL A 1 274 ? 1.159 -11.156 -5.381 1.00 88.44 274 VAL A C 1
ATOM 2106 O O . VAL A 1 274 ? 1.649 -10.250 -4.709 1.00 88.44 274 VAL A O 1
ATOM 2109 N N . ARG A 1 275 ? 0.688 -12.273 -4.814 1.00 86.62 275 ARG A N 1
ATOM 2110 C CA . ARG A 1 275 ? 0.707 -12.536 -3.366 1.00 86.62 275 ARG A CA 1
ATOM 2111 C C . ARG A 1 275 ? 1.188 -13.956 -3.067 1.00 86.62 275 ARG A C 1
ATOM 2113 O O . ARG A 1 275 ? 1.029 -14.858 -3.891 1.00 86.62 275 ARG A O 1
ATOM 2120 N N . GLY A 1 276 ? 1.736 -14.153 -1.868 1.00 86.19 276 GLY A N 1
ATOM 2121 C CA . GLY A 1 276 ? 2.156 -15.465 -1.364 1.00 86.19 276 GLY A CA 1
ATOM 2122 C C . GLY A 1 276 ? 3.296 -16.094 -2.172 1.00 86.19 276 GLY A C 1
ATOM 2123 O O . GLY A 1 276 ? 4.151 -15.388 -2.701 1.00 86.19 276 GLY A O 1
ATOM 2124 N N . TRP A 1 277 ? 3.294 -17.424 -2.299 1.00 83.06 277 TRP A N 1
ATOM 2125 C CA . TRP A 1 277 ? 4.360 -18.190 -2.968 1.00 83.06 277 TRP A CA 1
ATOM 2126 C C . TRP A 1 277 ? 4.617 -17.766 -4.423 1.00 83.06 277 TRP A C 1
ATOM 2128 O O . TRP A 1 277 ? 5.749 -17.825 -4.894 1.00 83.06 277 TRP A O 1
ATOM 2138 N N . ARG A 1 278 ? 3.592 -17.272 -5.131 1.00 82.38 278 ARG A N 1
ATOM 2139 C CA . ARG A 1 278 ? 3.741 -16.772 -6.508 1.00 82.38 278 ARG A CA 1
ATOM 2140 C C . ARG A 1 278 ? 4.648 -15.548 -6.579 1.00 82.38 278 ARG A C 1
ATOM 2142 O O . ARG A 1 278 ? 5.354 -15.380 -7.566 1.00 82.38 278 ARG A O 1
ATOM 2149 N N . ALA A 1 279 ? 4.655 -14.717 -5.535 1.00 83.31 279 ALA A N 1
ATOM 2150 C CA . ALA A 1 279 ? 5.541 -13.563 -5.474 1.00 83.31 279 ALA A CA 1
ATOM 2151 C C . ALA A 1 279 ? 7.007 -14.004 -5.347 1.00 83.31 279 ALA A C 1
ATOM 2153 O O . ALA A 1 279 ? 7.867 -13.379 -5.952 1.00 83.31 279 ALA A O 1
ATOM 2154 N N . ALA A 1 280 ? 7.284 -15.111 -4.648 1.00 82.94 280 ALA A N 1
ATOM 2155 C CA . ALA A 1 280 ? 8.630 -15.675 -4.519 1.00 82.94 280 ALA A CA 1
ATOM 2156 C C . ALA A 1 280 ? 9.192 -16.237 -5.835 1.00 82.94 280 ALA A C 1
ATOM 2158 O O . ALA A 1 280 ? 10.401 -16.229 -6.037 1.00 82.94 280 ALA A O 1
ATOM 2159 N N . LEU A 1 281 ? 8.328 -16.681 -6.754 1.00 82.81 281 LEU A N 1
ATOM 2160 C CA . LEU A 1 281 ? 8.749 -17.192 -8.063 1.00 82.81 281 LEU A CA 1
ATOM 2161 C C . LEU A 1 281 ? 9.005 -16.098 -9.106 1.00 82.81 281 LEU A C 1
ATOM 2163 O O . LEU A 1 281 ? 9.598 -16.392 -10.144 1.00 82.81 281 LEU A O 1
ATOM 2167 N N . LEU A 1 282 ? 8.574 -14.855 -8.859 1.00 80.06 282 LEU A N 1
ATOM 2168 C CA . LEU A 1 282 ? 8.693 -13.764 -9.831 1.00 80.06 282 LEU A CA 1
ATOM 2169 C C . LEU A 1 282 ? 10.128 -13.549 -10.333 1.00 80.06 282 LEU A C 1
ATOM 2171 O O . LEU A 1 282 ? 10.289 -13.487 -11.550 1.00 80.06 282 LEU A O 1
ATOM 2175 N N . PRO A 1 283 ? 11.167 -13.482 -9.475 1.00 80.06 283 PRO A N 1
ATOM 2176 C CA . PRO A 1 283 ? 12.533 -13.279 -9.952 1.00 80.06 283 PRO A CA 1
ATOM 2177 C C . PRO A 1 283 ? 13.026 -14.423 -10.843 1.00 80.06 283 PRO A C 1
ATOM 2179 O O . PRO A 1 283 ? 13.647 -14.181 -11.873 1.00 80.06 283 PRO A O 1
ATOM 2182 N N . ILE A 1 284 ? 12.696 -15.668 -10.482 1.00 82.56 284 ILE A N 1
ATOM 2183 C CA . ILE A 1 284 ? 13.089 -16.867 -11.236 1.00 82.56 284 ILE A CA 1
ATOM 2184 C C . ILE A 1 284 ? 12.433 -16.853 -12.616 1.00 82.56 284 ILE A C 1
ATOM 2186 O O . ILE A 1 284 ? 13.085 -17.093 -13.628 1.00 82.56 284 ILE A O 1
ATOM 2190 N N . ILE A 1 285 ? 11.140 -16.539 -12.670 1.00 79.62 285 ILE A N 1
ATOM 2191 C CA . ILE A 1 285 ? 10.387 -16.523 -13.923 1.00 79.62 285 ILE A CA 1
ATOM 2192 C C . ILE A 1 285 ? 10.812 -15.342 -14.791 1.00 79.62 285 ILE A C 1
ATOM 2194 O O . ILE A 1 285 ? 11.011 -15.527 -15.985 1.00 79.62 285 ILE A O 1
ATOM 2198 N N . ALA A 1 286 ? 11.030 -14.159 -14.214 1.00 72.56 286 ALA A N 1
ATOM 2199 C CA . ALA A 1 286 ? 11.582 -13.022 -14.946 1.00 72.56 286 ALA A CA 1
ATOM 2200 C C . ALA A 1 286 ? 12.954 -13.359 -15.554 1.00 72.56 286 ALA A C 1
ATOM 2202 O O . ALA A 1 286 ? 13.192 -13.049 -16.718 1.00 72.56 286 ALA A O 1
ATOM 2203 N N . PHE A 1 287 ? 13.818 -14.055 -14.810 1.00 76.94 287 PHE A N 1
ATOM 2204 C CA . PHE A 1 287 ? 15.115 -14.516 -15.304 1.00 76.94 287 PHE A CA 1
ATOM 2205 C C . PHE A 1 287 ? 14.984 -15.540 -16.442 1.00 76.94 287 PHE A C 1
ATOM 2207 O O . PHE A 1 287 ? 15.652 -15.407 -17.465 1.00 76.94 287 PHE A O 1
ATOM 2214 N N . LEU A 1 288 ? 14.083 -16.520 -16.319 1.00 79.38 288 LEU A N 1
ATOM 2215 C CA . LEU A 1 288 ? 13.806 -17.485 -17.390 1.00 79.38 288 LEU A CA 1
ATOM 2216 C C . LEU A 1 288 ? 13.274 -16.801 -18.654 1.00 79.38 288 LEU A C 1
ATOM 2218 O O . LEU A 1 288 ? 13.754 -17.082 -19.749 1.00 79.38 288 LEU A O 1
ATOM 2222 N N . VAL A 1 289 ? 12.312 -15.884 -18.513 1.00 76.81 289 VAL A N 1
ATOM 2223 C CA . VAL A 1 289 ? 11.766 -15.130 -19.649 1.00 76.81 289 VAL A CA 1
ATOM 2224 C C . VAL A 1 289 ? 12.853 -14.253 -20.271 1.00 76.81 289 VAL A C 1
ATOM 2226 O O . VAL A 1 289 ? 12.933 -14.200 -21.493 1.00 76.81 289 VAL A O 1
ATOM 2229 N N . LEU A 1 290 ? 13.734 -13.638 -19.476 1.00 74.38 290 LEU A N 1
ATOM 2230 C CA . LEU A 1 290 ? 14.878 -12.883 -19.991 1.00 74.38 290 LEU A CA 1
ATOM 2231 C C . LEU A 1 290 ? 15.831 -13.774 -20.798 1.00 74.38 290 LEU A C 1
ATOM 2233 O O . LEU A 1 290 ? 16.211 -13.393 -21.898 1.00 74.38 290 LEU A O 1
ATOM 2237 N N . ILE A 1 291 ? 16.190 -14.964 -20.304 1.00 77.31 291 ILE A N 1
ATOM 2238 C CA . ILE A 1 291 ? 17.040 -15.910 -21.047 1.00 77.31 291 ILE A CA 1
ATOM 2239 C C . ILE A 1 291 ? 16.385 -16.288 -22.374 1.00 77.31 291 ILE A C 1
ATOM 2241 O O . ILE A 1 291 ? 17.033 -16.226 -23.419 1.00 77.31 291 ILE A O 1
ATOM 2245 N N . VAL A 1 292 ? 15.104 -16.664 -22.345 1.00 79.81 292 VAL A N 1
ATOM 2246 C CA . VAL A 1 292 ? 14.364 -17.071 -23.545 1.00 79.81 292 VAL A CA 1
ATOM 2247 C C . VAL A 1 292 ? 14.263 -15.909 -24.533 1.00 79.81 292 VAL A C 1
ATOM 2249 O O . VAL A 1 292 ? 14.534 -16.101 -25.715 1.00 79.81 292 VAL A O 1
ATOM 2252 N N . ALA A 1 293 ? 13.942 -14.704 -24.059 1.00 73.69 293 ALA A N 1
ATOM 2253 C CA . ALA A 1 293 ? 13.845 -13.505 -24.884 1.00 73.69 293 ALA A CA 1
ATOM 2254 C C . ALA A 1 293 ? 15.198 -13.134 -25.504 1.00 73.69 293 ALA A C 1
ATOM 2256 O O . ALA A 1 293 ? 15.274 -12.941 -26.713 1.00 73.69 293 ALA A O 1
ATOM 2257 N N . SER A 1 294 ? 16.275 -13.104 -24.717 1.00 74.69 294 SER A N 1
ATOM 2258 C CA . SER A 1 294 ? 17.627 -12.809 -25.205 1.00 74.69 294 SER A CA 1
ATOM 2259 C C . SER A 1 294 ? 18.121 -13.860 -26.197 1.00 74.69 294 SER A C 1
ATOM 2261 O O . SER A 1 294 ? 18.727 -13.513 -27.206 1.00 74.69 294 SER A O 1
ATOM 2263 N N . THR A 1 295 ? 17.815 -15.139 -25.960 1.00 79.00 295 THR A N 1
ATOM 2264 C CA . THR A 1 295 ? 18.145 -16.226 -26.894 1.00 79.00 295 THR A CA 1
ATOM 2265 C C . THR A 1 295 ? 17.361 -16.078 -28.195 1.00 79.00 295 THR A C 1
ATOM 2267 O O . THR A 1 295 ? 17.945 -16.162 -29.269 1.00 79.00 295 THR A O 1
ATOM 2270 N N . ALA A 1 296 ? 16.056 -15.800 -28.123 1.00 76.38 296 ALA A N 1
ATOM 2271 C CA . ALA A 1 296 ? 15.223 -15.577 -29.302 1.00 76.38 296 ALA A CA 1
ATOM 2272 C C . ALA A 1 296 ? 15.700 -14.365 -30.114 1.00 76.38 296 ALA A C 1
ATOM 2274 O O . ALA A 1 296 ? 15.831 -14.460 -31.330 1.00 76.38 296 ALA A O 1
ATOM 2275 N N . VAL A 1 297 ? 16.022 -13.251 -29.452 1.00 76.19 297 VAL A N 1
ATOM 2276 C CA . VAL A 1 297 ? 16.582 -12.055 -30.094 1.00 76.19 297 VAL A CA 1
ATOM 2277 C C . VAL A 1 297 ? 17.933 -12.368 -30.741 1.00 76.19 297 VAL A C 1
ATOM 2279 O O . VAL A 1 297 ? 18.136 -12.030 -31.903 1.00 76.19 297 VAL A O 1
ATOM 2282 N N . GLY A 1 298 ? 18.829 -13.072 -30.044 1.00 76.69 298 GLY A N 1
ATOM 2283 C CA . GLY A 1 298 ? 20.113 -13.504 -30.600 1.00 76.69 298 GLY A CA 1
ATOM 2284 C C . GLY A 1 298 ? 19.958 -14.400 -31.834 1.00 76.69 298 GLY A C 1
ATOM 2285 O O . GLY A 1 298 ? 20.642 -14.190 -32.832 1.00 76.69 298 GLY A O 1
ATOM 2286 N N . LEU A 1 299 ? 19.014 -15.346 -31.805 1.00 78.75 299 LEU A N 1
ATOM 2287 C CA . LEU A 1 299 ? 18.688 -16.208 -32.946 1.00 78.75 299 LEU A CA 1
ATOM 2288 C C . LEU A 1 299 ? 18.107 -15.416 -34.124 1.00 78.75 299 LEU A C 1
ATOM 2290 O O . LEU A 1 299 ? 18.470 -15.681 -35.269 1.00 78.75 299 LEU A O 1
ATOM 2294 N N . LEU A 1 300 ? 17.244 -14.430 -33.860 1.00 78.94 300 LEU A N 1
ATOM 2295 C CA . LEU A 1 300 ? 16.695 -13.547 -34.891 1.00 78.94 300 LEU A CA 1
ATOM 2296 C C . LEU A 1 300 ? 17.787 -12.695 -35.543 1.00 78.94 300 LEU A C 1
ATOM 2298 O O . LEU A 1 300 ? 17.812 -12.588 -36.766 1.00 78.94 300 LEU A O 1
ATOM 2302 N N . PHE A 1 301 ? 18.712 -12.133 -34.759 1.00 76.88 301 PHE A N 1
ATOM 2303 C CA . PHE A 1 301 ? 19.845 -11.376 -35.299 1.00 76.88 301 PHE A CA 1
ATOM 2304 C C . PHE A 1 301 ? 20.802 -12.256 -36.101 1.00 76.88 301 PHE A C 1
ATOM 2306 O O . PHE A 1 301 ? 21.220 -11.850 -37.181 1.00 76.88 301 PHE A O 1
ATOM 2313 N N . ALA A 1 302 ? 21.109 -13.466 -35.625 1.00 75.62 302 ALA A N 1
ATOM 2314 C CA . ALA A 1 302 ? 21.923 -14.415 -36.379 1.00 75.62 302 ALA A CA 1
ATOM 2315 C C . ALA A 1 302 ? 21.250 -14.788 -37.712 1.00 75.62 302 ALA A C 1
ATOM 2317 O O . ALA A 1 302 ? 21.889 -14.735 -38.758 1.00 75.62 302 ALA A O 1
ATOM 2318 N N . GLY A 1 303 ? 19.947 -15.091 -37.696 1.00 76.19 303 GLY A N 1
ATOM 2319 C CA . GLY A 1 303 ? 19.168 -15.383 -38.903 1.00 76.19 303 GLY A CA 1
ATOM 2320 C C . GLY A 1 303 ? 19.092 -14.206 -39.881 1.00 76.19 303 GLY A C 1
ATOM 2321 O O . GLY A 1 303 ? 19.234 -14.396 -41.090 1.00 76.19 303 GLY A O 1
ATOM 2322 N N . ALA A 1 304 ? 18.920 -12.984 -39.372 1.00 77.75 304 ALA A N 1
ATOM 2323 C CA . ALA A 1 304 ? 18.959 -11.769 -40.181 1.00 77.75 304 ALA A CA 1
ATOM 2324 C C . ALA A 1 304 ? 20.347 -11.547 -40.800 1.00 77.75 304 ALA A C 1
ATOM 2326 O O . ALA A 1 304 ? 20.425 -11.227 -41.982 1.00 77.75 304 ALA A O 1
ATOM 2327 N N . GLY A 1 305 ? 21.422 -11.790 -40.042 1.00 78.38 305 GLY A N 1
ATOM 2328 C CA . GLY A 1 305 ? 22.801 -11.76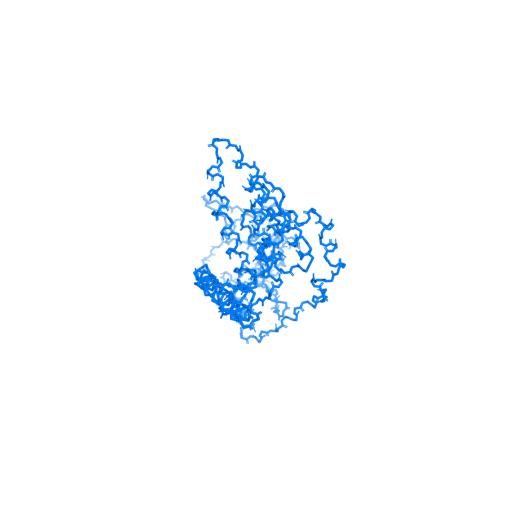4 -40.538 1.00 78.38 305 GLY A CA 1
ATOM 2329 C C . GLY A 1 305 ? 23.004 -12.724 -41.709 1.00 78.38 305 GLY A C 1
ATOM 2330 O O . GLY A 1 305 ? 23.367 -12.281 -42.790 1.00 78.38 305 GLY A O 1
ATOM 2331 N N . TYR A 1 306 ? 22.627 -13.999 -41.550 1.00 81.69 306 TYR A N 1
ATOM 2332 C CA . TYR A 1 306 ? 22.697 -14.985 -42.639 1.00 81.69 306 TYR A CA 1
ATOM 2333 C C . TYR A 1 306 ? 21.890 -14.579 -43.878 1.00 81.69 306 TYR A C 1
ATOM 2335 O O . TYR A 1 306 ? 22.309 -14.840 -45.002 1.00 81.69 306 TYR A O 1
ATOM 2343 N N . THR A 1 307 ? 20.732 -13.943 -43.686 1.00 82.06 307 THR A N 1
ATOM 2344 C CA . THR A 1 307 ? 19.888 -13.476 -44.797 1.00 82.06 307 THR A CA 1
ATOM 2345 C C . THR A 1 307 ? 20.544 -12.315 -45.543 1.00 82.06 307 THR A C 1
ATOM 2347 O O . THR A 1 307 ? 20.519 -12.277 -46.770 1.00 82.06 307 THR A O 1
ATOM 2350 N N . VAL A 1 308 ? 21.143 -11.371 -44.814 1.00 79.88 308 VAL A N 1
ATOM 2351 C CA . VAL A 1 308 ? 21.873 -10.239 -45.396 1.00 79.88 308 VAL A CA 1
ATOM 2352 C C . VAL A 1 308 ? 23.127 -10.722 -46.121 1.00 79.88 308 VAL A C 1
ATOM 2354 O O . VAL A 1 308 ? 23.347 -10.310 -47.255 1.00 79.88 308 VAL A O 1
ATOM 2357 N N . ASP A 1 309 ? 23.892 -11.634 -45.524 1.00 81.25 309 ASP A N 1
ATOM 2358 C CA . ASP A 1 309 ? 25.089 -12.211 -46.141 1.00 81.25 309 ASP A CA 1
ATOM 2359 C C . ASP A 1 309 ? 24.744 -12.976 -47.427 1.00 81.25 309 ASP A C 1
ATOM 2361 O O . ASP A 1 309 ? 25.414 -12.803 -48.444 1.00 81.25 309 ASP A O 1
ATOM 2365 N N . ALA A 1 310 ? 23.652 -13.752 -47.430 1.00 80.50 310 ALA A N 1
ATOM 2366 C CA . ALA A 1 310 ? 23.164 -14.435 -48.628 1.00 80.50 310 ALA A CA 1
ATOM 2367 C C . ALA A 1 310 ? 22.760 -13.449 -49.741 1.00 80.50 310 ALA A C 1
ATOM 2369 O O . ALA A 1 310 ? 23.160 -13.616 -50.890 1.00 80.50 310 ALA A O 1
ATOM 2370 N N . LEU A 1 311 ? 22.024 -12.383 -49.402 1.00 80.44 311 LEU A N 1
ATOM 2371 C CA . LEU A 1 311 ? 21.630 -11.344 -50.362 1.00 80.44 311 LEU A CA 1
ATOM 2372 C C . LEU A 1 311 ? 22.832 -10.559 -50.908 1.00 80.44 311 LEU A C 1
ATOM 2374 O O . LEU A 1 311 ? 22.848 -10.196 -52.081 1.00 80.44 311 LEU A O 1
ATOM 2378 N N . LEU A 1 312 ? 23.842 -10.284 -50.080 1.00 80.88 312 LEU A N 1
ATOM 2379 C CA . LEU A 1 312 ? 25.066 -9.602 -50.508 1.00 80.88 312 LEU A CA 1
ATOM 2380 C C . LEU A 1 312 ? 25.957 -10.502 -51.377 1.00 80.88 312 LEU A C 1
ATOM 2382 O O . LEU A 1 312 ? 26.601 -9.992 -52.297 1.00 80.88 312 LEU A O 1
ATOM 2386 N N . GLY A 1 313 ? 25.955 -11.815 -51.124 1.00 80.56 313 GLY A N 1
ATOM 2387 C CA . GLY A 1 313 ? 26.582 -12.823 -51.980 1.00 80.56 313 GLY A CA 1
ATOM 2388 C C . GLY A 1 313 ? 25.927 -12.907 -53.362 1.00 80.56 313 GLY A C 1
ATOM 2389 O O . GLY A 1 313 ? 26.626 -12.851 -54.371 1.00 80.56 313 GLY A O 1
ATOM 2390 N N . ASP A 1 314 ? 24.592 -12.925 -53.427 1.00 80.31 314 ASP A N 1
ATOM 2391 C CA . ASP A 1 314 ? 23.843 -12.967 -54.696 1.00 80.31 314 ASP A CA 1
ATOM 2392 C C . ASP A 1 314 ? 24.049 -11.711 -55.567 1.00 80.31 314 ASP A C 1
ATOM 2394 O O . ASP A 1 314 ? 23.957 -11.779 -56.794 1.00 80.31 314 ASP A O 1
ATOM 2398 N N . VAL A 1 315 ? 24.352 -10.558 -54.955 1.00 84.12 315 VAL A N 1
ATOM 2399 C CA . VAL A 1 315 ? 24.607 -9.283 -55.660 1.00 84.12 315 VAL A CA 1
ATOM 2400 C C . VAL A 1 315 ? 26.116 -9.030 -55.871 1.00 84.12 315 VAL A C 1
ATOM 2402 O O . VAL A 1 315 ? 26.502 -8.033 -56.479 1.00 84.12 315 VAL A O 1
ATOM 2405 N N . GLY A 1 316 ? 26.986 -9.948 -55.428 1.00 74.50 316 GLY A N 1
ATOM 2406 C CA . GLY A 1 316 ? 28.436 -9.910 -55.667 1.00 74.50 316 GLY A CA 1
ATOM 2407 C C . GLY A 1 316 ? 29.189 -8.810 -54.909 1.00 74.50 316 GLY A C 1
ATOM 2408 O O . GLY A 1 316 ? 30.224 -8.341 -55.379 1.00 74.50 316 GLY A O 1
ATOM 2409 N N . ILE A 1 317 ? 28.650 -8.356 -53.772 1.00 76.44 317 ILE A N 1
ATOM 2410 C CA . ILE A 1 317 ? 29.192 -7.239 -52.971 1.00 76.44 317 ILE A CA 1
ATOM 2411 C C . ILE A 1 317 ? 30.028 -7.738 -51.771 1.00 76.44 317 ILE A C 1
ATOM 2413 O O . ILE A 1 317 ? 30.806 -6.972 -51.202 1.00 76.44 317 ILE A O 1
ATOM 2417 N N . ALA A 1 318 ? 29.925 -9.017 -51.406 1.00 62.81 318 ALA A N 1
ATOM 2418 C CA . ALA A 1 318 ? 30.764 -9.674 -50.396 1.00 62.81 318 ALA A CA 1
ATOM 2419 C C . ALA A 1 318 ? 31.806 -10.607 -51.064 1.00 62.81 318 ALA A C 1
ATOM 2421 O O . ALA A 1 318 ? 31.576 -11.008 -52.207 1.00 62.81 318 ALA A O 1
ATOM 2422 N N . PRO A 1 319 ? 32.951 -10.925 -50.417 1.00 58.97 319 PRO A N 1
ATOM 2423 C CA . PRO A 1 319 ? 33.869 -11.955 -50.916 1.00 58.97 319 PRO A CA 1
ATOM 2424 C C . PRO A 1 319 ? 33.211 -13.335 -51.029 1.00 58.97 319 PRO A C 1
ATOM 2426 O O . PRO A 1 319 ? 32.308 -13.631 -50.213 1.00 58.97 319 PRO A O 1
#

Foldseek 3Di:
DVQWDADLVPRDIDGDYPQVVLCDCDDANHHHSVLSSVLVVVQCPDPPRDPDDDAFDQDPVFDTDAPDPDPDHDDHRTHNVNDDDDDDDPPQDDDDDSDPVVVVVSCVVCVPPPPDPDPDPPPPCDPLPPPVLLVQLVVPCVVLVVLLVCLLVVNLVSLLCLLPRSSLLNVLVVLLLVLLQVCCCVVVVDRDPVSSVVSSVVLLVLLVLLVVLLCVLQVAADSSSSSSQLSSLSSLSVLCVVLPPPPCNVVSVVVSVVSSVSSNLSNSCSRSVPDDPSSVCSVVSSVVSVVVVVVVVVVVVVVVVVVVVVVCVVVVNDD

pLDDT: mean 88.5, std 8.4, range [55.16, 98.5]

Mean predicted aligned error: 12.82 Å

Nearest PDB structures (foldseek):
  6ch2-assembly2_E  TM=1.885E-01  e=4.505E+00  Salmonella enterica subsp. enterica serovar Typhimurium str. LT2

Sequence (319 aa):
GKEGRRNLMTGEVVGSDPVAPYARANGVGQASIDLRVWQLKRVMEFAHAGDLWLISTLYEDGTVAALEELIGSHGGVGGEQTDAFIFHPPDMEVPATRNSIDVFHILNNHRNAPVVPKKAPEKATVSDWAPSTLLAGIRNVGEWLRVALGCLVLDRASFQRVVDDPYMTGPALLIAVIMTLSTTVITGRRFDPVLIGSDLLFFFIGAAVVFAAGWLLTKRGTYTRTFRALSFAQFVYVLEMFVLLPRIGGAVQLFILALGFLMTWLGVATAHEVRGWRAALLPIIAFLVLIVASTAVGLLFAGAGYTVDALLGDVGIAP

Secondary structure (DSSP, 8-state):
-TTEEE-TTT--EEES-TTGGGSBSSSTTB--HHHHHHHHHHHHTSTT--S----PPBPTTS-B--SSS-SS--SSSSSGGG-------TT---PPPSSHHHHHHHHHHHTT---------------TT-HHHHHHHHH-HHHHHHHHHHHHTT-HHHHHHHHH-GGGHHHHHHHHHHHHHHHHHHHHSS--HHHHHHHHHHHHHHHHHHHHHHHHHHS---HHHHHHHHHHHGGGGGGGGGTTSTTTHHHHHHHHHHHHHHHHHHHHHHHTT--THHHHHHHHHHHHHHHHHHHHHHHHHHHHHHHHHHHHHHTT---